Protein AF-A0A662UPK7-F1 (afdb_monomer_lite)

Sequence (237 aa):
MHILGSLVYHVFRSLFVTGEKGIRLAHPFAKAFFIFSTLSLFSTGYYSSLAFLLVATMLLGAVSNGYRWLYSSSILALIPSAWYAITAYLLVLAGLPYSYGLLDIALIGLRTYTLSLLILLYASMVSPARLYNILLRIGAKRLSVAPILTWRIVPQGLVYVLESLAIGRVKGESASKRLAPAMASLLELGEYVRIASYYKIYGTPSNKIPVSTSMKYSVVLVAVSIASILLAYCIAT

Foldseek 3Di:
DVVVLLLLVLVLQLQQQDACWFLLQADPVLLVLLLVLLVLLLVVVDPVSLVLLQVLLLVSCCVGRNPSNSVSLLVVLQVVLVVQLVVVVVCCVVVPPPNQDPVNSVSSSSSSSSVSSSVSSSSNNHHLLVQLQVCVVVVVQVCSCVSVCCSVLSSQLSVLLSVLVVVCVVVVHDSVVSNVVSVVVSVVVVVVVCVVCVVCPPPTDDDRDDRHHDPVSSVSSVVSSVVSVVVSVVVVD

Structure (mmCIF, N/CA/C/O backbone):
data_AF-A0A662UPK7-F1
#
_entry.id   AF-A0A662UPK7-F1
#
loop_
_atom_site.group_PDB
_atom_site.id
_atom_site.type_symbol
_atom_site.label_atom_id
_atom_site.label_alt_id
_atom_site.label_comp_id
_atom_site.label_asym_id
_atom_site.label_entity_id
_atom_site.label_seq_id
_atom_site.pdbx_PDB_ins_code
_atom_site.Cartn_x
_atom_site.Cartn_y
_atom_site.Cartn_z
_atom_site.occupancy
_atom_site.B_iso_or_equiv
_atom_site.auth_seq_id
_atom_site.auth_comp_id
_atom_site.auth_asym_id
_atom_site.auth_atom_id
_atom_site.pdbx_PDB_model_num
ATOM 1 N N . MET A 1 1 ? 6.144 22.524 9.219 1.00 61.84 1 MET A N 1
ATOM 2 C CA . MET A 1 1 ? 4.827 21.890 9.491 1.00 61.84 1 MET A CA 1
ATOM 3 C C . MET A 1 1 ? 4.071 21.485 8.229 1.00 61.84 1 MET A C 1
ATOM 5 O O . MET A 1 1 ? 3.512 20.400 8.224 1.00 61.84 1 MET A O 1
ATOM 9 N N . HIS A 1 2 ? 4.082 22.294 7.159 1.00 71.38 2 HIS A N 1
ATOM 10 C CA . HIS A 1 2 ? 3.352 21.989 5.917 1.00 71.38 2 HIS A CA 1
ATOM 11 C C . HIS A 1 2 ? 3.745 20.646 5.272 1.00 71.38 2 HIS A C 1
ATOM 13 O O . HIS A 1 2 ? 2.877 19.881 4.874 1.00 71.38 2 HIS A O 1
ATOM 19 N N . ILE A 1 3 ? 5.046 20.330 5.235 1.00 78.12 3 ILE A N 1
ATOM 20 C CA . ILE A 1 3 ? 5.566 19.085 4.643 1.00 78.12 3 ILE A CA 1
ATOM 21 C C . ILE A 1 3 ? 5.084 17.853 5.423 1.00 78.12 3 ILE A C 1
ATOM 23 O O . ILE A 1 3 ? 4.540 16.930 4.828 1.00 78.12 3 ILE A O 1
ATOM 27 N N . LEU A 1 4 ? 5.216 17.865 6.756 1.00 77.31 4 LEU A N 1
ATOM 28 C CA . LEU A 1 4 ? 4.753 16.774 7.624 1.00 77.31 4 LEU A CA 1
ATOM 29 C C . LEU A 1 4 ? 3.234 16.579 7.541 1.00 77.31 4 LEU A C 1
ATOM 31 O O . LEU A 1 4 ? 2.777 15.449 7.406 1.00 77.31 4 LEU A O 1
ATOM 35 N N . GLY A 1 5 ? 2.460 17.669 7.556 1.00 77.19 5 GLY A N 1
ATOM 36 C CA . GLY A 1 5 ? 1.010 17.597 7.366 1.00 77.19 5 GLY A CA 1
ATOM 37 C C . GLY A 1 5 ? 0.630 17.026 5.995 1.00 77.19 5 GLY A C 1
ATOM 38 O O . GLY A 1 5 ? -0.224 16.152 5.906 1.00 77.19 5 GLY A O 1
ATOM 39 N N . SER A 1 6 ? 1.316 17.443 4.928 1.00 83.75 6 SER A N 1
ATOM 40 C CA . SER A 1 6 ? 1.096 16.907 3.578 1.00 83.75 6 SER A CA 1
ATOM 41 C C . SER A 1 6 ? 1.397 15.404 3.494 1.00 83.75 6 SER A C 1
ATOM 43 O O . SER A 1 6 ? 0.596 14.632 2.970 1.00 83.75 6 SER A O 1
ATOM 45 N N . LEU A 1 7 ? 2.508 14.958 4.089 1.00 85.31 7 LEU A N 1
ATOM 46 C CA . LEU A 1 7 ? 2.887 13.543 4.159 1.00 85.31 7 LEU A CA 1
ATOM 47 C C . LEU A 1 7 ? 1.831 12.701 4.881 1.00 85.31 7 LEU A C 1
ATOM 49 O O . LEU A 1 7 ? 1.348 11.714 4.328 1.00 85.31 7 LEU A O 1
ATOM 53 N N . VAL A 1 8 ? 1.424 13.123 6.081 1.00 83.19 8 VAL A N 1
ATOM 54 C CA . VAL A 1 8 ? 0.375 12.456 6.874 1.00 83.19 8 VAL A CA 1
ATOM 55 C C . VAL A 1 8 ? -0.930 12.362 6.081 1.00 83.19 8 VAL A C 1
ATOM 57 O O . VAL A 1 8 ? -1.571 11.311 6.047 1.00 83.19 8 VAL A O 1
ATOM 60 N N . TYR A 1 9 ? -1.293 13.432 5.378 1.00 86.81 9 TYR A N 1
ATOM 61 C CA . TYR A 1 9 ? -2.472 13.471 4.525 1.00 86.81 9 TYR A CA 1
ATOM 62 C C . TYR A 1 9 ? -2.391 12.498 3.339 1.00 86.81 9 TYR A C 1
ATOM 64 O O . TYR A 1 9 ? -3.368 11.803 3.049 1.00 86.81 9 TYR A O 1
ATOM 72 N N . HIS A 1 10 ? -1.240 12.391 2.671 1.00 87.88 10 HIS A N 1
ATOM 73 C CA . HIS A 1 10 ? -1.051 11.431 1.582 1.00 87.88 10 HIS A CA 1
ATOM 74 C C . HIS A 1 10 ? -1.047 9.977 2.072 1.00 87.88 10 HIS A C 1
ATOM 76 O O . HIS A 1 10 ? -1.611 9.109 1.400 1.00 87.88 10 HIS A O 1
ATOM 82 N N . VAL A 1 11 ? -0.491 9.700 3.257 1.00 86.50 11 VAL A N 1
ATOM 83 C CA . VAL A 1 11 ? -0.553 8.371 3.898 1.00 86.50 11 VAL A CA 1
ATOM 84 C C . VAL A 1 11 ? -1.996 8.008 4.236 1.00 86.50 11 VAL A C 1
ATOM 86 O O . VAL A 1 11 ? -2.473 6.933 3.869 1.00 86.50 11 VAL A O 1
ATOM 89 N N . PHE A 1 12 ? -2.735 8.933 4.852 1.00 84.31 12 PHE A N 1
ATOM 90 C CA . PHE A 1 12 ? -4.161 8.752 5.106 1.00 84.31 12 PHE A CA 1
ATOM 91 C C . PHE A 1 12 ? -4.917 8.450 3.805 1.00 84.31 12 PHE A C 1
ATOM 93 O O . PHE A 1 12 ? -5.720 7.514 3.741 1.00 84.31 12 PHE A O 1
ATOM 100 N N . ARG A 1 13 ? -4.623 9.206 2.738 1.00 84.44 13 ARG A N 1
ATOM 101 C CA . ARG A 1 13 ? -5.336 9.068 1.468 1.00 84.44 13 ARG A CA 1
ATOM 102 C C . ARG A 1 13 ? -5.027 7.804 0.675 1.00 84.44 13 ARG A C 1
ATOM 104 O O . ARG A 1 13 ? -5.924 7.262 0.033 1.00 84.44 13 ARG A O 1
ATOM 111 N N . SER A 1 14 ? -3.791 7.334 0.725 1.00 81.88 14 SER A N 1
ATOM 112 C CA . SER A 1 14 ? -3.356 6.118 0.029 1.00 81.88 14 SER A CA 1
ATOM 113 C C . SER A 1 14 ? -3.807 4.836 0.736 1.00 81.88 14 SER A C 1
ATOM 115 O O . SER A 1 14 ? -4.080 3.836 0.075 1.00 81.88 14 SER A O 1
ATOM 117 N N . LEU A 1 15 ? -3.940 4.840 2.065 1.00 82.56 15 LEU A N 1
ATOM 118 C CA . LEU A 1 15 ? -4.222 3.613 2.817 1.00 82.56 15 LEU A CA 1
ATOM 119 C C . LEU A 1 15 ? -5.646 3.527 3.373 1.00 82.56 15 LEU A C 1
ATOM 121 O O . LEU A 1 15 ? -6.180 2.425 3.477 1.00 82.56 15 LEU A O 1
ATOM 125 N N . PHE A 1 16 ? -6.300 4.645 3.701 1.00 79.62 16 PHE A N 1
ATOM 126 C CA . PHE A 1 16 ? -7.526 4.620 4.515 1.00 79.62 16 PHE A CA 1
ATOM 127 C C . PHE A 1 16 ? -8.755 5.291 3.878 1.00 79.62 16 PHE A C 1
ATOM 129 O O . PHE A 1 16 ? -9.834 5.227 4.461 1.00 79.62 16 PHE A O 1
ATOM 136 N N . VAL A 1 17 ? -8.647 5.882 2.677 1.00 67.50 17 VAL A N 1
ATOM 137 C CA . VAL A 1 17 ? -9.760 6.633 2.037 1.00 67.50 17 VAL A CA 1
ATOM 138 C C . VAL A 1 17 ? -11.004 5.799 1.777 1.00 67.50 17 VAL A C 1
ATOM 140 O O . VAL A 1 17 ? -12.122 6.292 1.909 1.00 67.50 17 VAL A O 1
ATOM 143 N N . THR A 1 18 ? -10.833 4.540 1.407 1.00 66.31 18 THR A N 1
ATOM 144 C CA . THR A 1 18 ? -11.947 3.621 1.207 1.00 66.31 18 THR A CA 1
ATOM 145 C C . THR A 1 18 ? -12.054 2.718 2.425 1.00 66.31 18 THR A C 1
ATOM 147 O O . THR A 1 18 ? -11.047 2.171 2.861 1.00 66.31 18 THR A O 1
ATOM 150 N N . GLY A 1 19 ? -13.254 2.549 2.990 1.00 73.25 19 GLY A N 1
ATOM 151 C CA . GLY A 1 19 ? -13.533 1.531 4.014 1.00 73.25 19 GLY A CA 1
ATOM 152 C C . GLY A 1 19 ? -13.455 0.108 3.438 1.00 73.25 19 GLY A C 1
ATOM 153 O O . GLY A 1 19 ? -12.579 -0.201 2.637 1.00 73.25 19 GLY A O 1
ATOM 154 N N . GLU A 1 20 ? -14.386 -0.776 3.794 1.00 76.19 20 GLU A N 1
ATOM 155 C CA . GLU A 1 20 ? -14.536 -2.093 3.143 1.00 76.19 20 GLU A CA 1
ATOM 156 C C . GLU A 1 20 ? -15.247 -1.947 1.783 1.00 76.19 20 GLU A C 1
ATOM 158 O O . GLU A 1 20 ? -16.438 -2.218 1.647 1.00 76.19 20 GLU A O 1
ATOM 163 N N . LYS A 1 21 ? -14.532 -1.437 0.771 1.00 83.44 21 LYS A N 1
ATOM 164 C CA . LYS A 1 21 ? -15.024 -1.258 -0.608 1.00 83.44 21 LYS A CA 1
ATOM 165 C C . LYS A 1 21 ? -13.952 -1.644 -1.635 1.00 83.44 21 LYS A C 1
ATOM 167 O O . LYS A 1 21 ? -12.781 -1.811 -1.297 1.00 83.44 21 LYS A O 1
ATOM 172 N N . GLY A 1 22 ? -14.360 -1.783 -2.897 1.00 86.19 22 GLY A N 1
ATOM 173 C CA . GLY A 1 22 ? -13.443 -2.016 -4.013 1.00 86.19 22 GLY A CA 1
ATOM 174 C C . GLY A 1 22 ? -12.713 -3.360 -3.924 1.00 86.19 22 GLY A C 1
ATOM 175 O O . GLY A 1 22 ? -13.287 -4.379 -3.528 1.00 86.19 22 GLY A O 1
ATOM 176 N N . ILE A 1 23 ? -11.417 -3.346 -4.246 1.00 88.31 23 ILE A N 1
ATOM 177 C CA . ILE A 1 23 ? -10.556 -4.538 -4.258 1.00 88.31 23 ILE A CA 1
ATOM 178 C C . ILE A 1 23 ? -10.437 -5.190 -2.867 1.00 88.31 23 ILE A C 1
ATOM 180 O O . ILE A 1 23 ? -10.203 -6.397 -2.777 1.00 88.31 23 ILE A O 1
ATOM 184 N N . ARG A 1 24 ? -10.708 -4.477 -1.762 1.00 88.69 24 ARG A N 1
ATOM 185 C CA . ARG A 1 24 ? -10.754 -5.103 -0.424 1.00 88.69 24 ARG A CA 1
ATOM 186 C C . ARG A 1 24 ? -11.800 -6.210 -0.314 1.00 88.69 24 ARG A C 1
ATOM 188 O O . ARG A 1 24 ? -11.571 -7.184 0.404 1.00 88.69 24 ARG A O 1
ATOM 195 N N . LEU A 1 25 ? -12.878 -6.130 -1.092 1.00 89.56 25 LEU A N 1
ATOM 196 C CA . LEU A 1 25 ? -13.922 -7.151 -1.139 1.00 89.56 25 LEU A CA 1
ATOM 197 C C . LEU A 1 25 ? -13.587 -8.322 -2.085 1.00 89.56 25 LEU A C 1
ATOM 199 O O . LEU A 1 25 ? -14.311 -9.320 -2.087 1.00 89.56 25 LEU A O 1
ATOM 203 N N . ALA A 1 26 ? -12.501 -8.270 -2.861 1.00 90.25 26 ALA A N 1
ATOM 204 C CA . ALA A 1 26 ? -12.089 -9.381 -3.729 1.00 90.25 26 ALA A CA 1
ATOM 205 C C . ALA A 1 26 ? -11.677 -10.616 -2.915 1.00 90.25 26 ALA A C 1
ATOM 207 O O . ALA A 1 26 ? -11.175 -10.469 -1.802 1.00 90.25 26 ALA A O 1
ATOM 208 N N . HIS A 1 27 ? -11.883 -11.828 -3.429 1.00 91.69 27 HIS A N 1
ATOM 209 C CA . HIS A 1 27 ? -11.611 -13.084 -2.722 1.00 91.69 27 HIS A CA 1
ATOM 210 C C . HIS A 1 27 ? -10.151 -13.166 -2.217 1.00 91.69 27 HIS A C 1
ATOM 212 O O . HIS A 1 27 ? -9.248 -12.756 -2.947 1.00 91.69 27 HIS A O 1
ATOM 218 N N . PRO A 1 28 ? -9.871 -13.698 -1.006 1.00 90.31 28 PRO A N 1
ATOM 219 C CA . PRO A 1 28 ? -8.501 -13.765 -0.484 1.00 90.31 28 PRO A CA 1
ATOM 220 C C . PRO A 1 28 ? -7.539 -14.533 -1.398 1.00 90.31 28 PRO A C 1
ATOM 222 O O . PRO A 1 28 ? -6.429 -14.064 -1.626 1.00 90.31 28 PRO A O 1
ATOM 225 N N . PHE A 1 29 ? -7.986 -15.648 -1.990 1.00 91.00 29 PHE A N 1
ATOM 226 C CA . PHE A 1 29 ? -7.175 -16.391 -2.965 1.00 91.00 29 PHE A CA 1
ATOM 227 C C . PHE A 1 29 ? -6.859 -15.574 -4.221 1.00 91.00 29 PHE A C 1
ATOM 229 O O . PHE A 1 29 ? -5.725 -15.608 -4.673 1.00 91.00 29 PHE A O 1
ATOM 236 N N . ALA A 1 30 ? -7.806 -14.782 -4.740 1.00 93.00 30 ALA A N 1
ATOM 237 C CA . ALA A 1 30 ? -7.551 -13.923 -5.898 1.00 93.00 30 ALA A CA 1
ATOM 238 C C . ALA A 1 30 ? -6.504 -12.841 -5.584 1.00 93.00 30 ALA A C 1
ATOM 240 O O . ALA A 1 30 ? -5.652 -12.550 -6.414 1.00 93.00 30 ALA A O 1
ATOM 241 N N . LYS A 1 31 ? -6.518 -12.282 -4.365 1.00 94.50 31 LYS A N 1
ATOM 242 C CA . LYS A 1 31 ? -5.489 -11.329 -3.913 1.00 94.50 31 LYS A CA 1
ATOM 243 C C . LYS A 1 31 ? -4.121 -11.980 -3.768 1.00 94.50 31 LYS A C 1
ATOM 245 O O . LYS A 1 31 ? -3.135 -11.396 -4.196 1.00 94.50 31 LYS A O 1
ATOM 250 N N . ALA A 1 32 ? -4.060 -13.164 -3.159 1.00 93.88 32 ALA A N 1
ATOM 251 C CA . ALA A 1 32 ? -2.809 -13.899 -3.014 1.00 93.88 32 ALA A CA 1
ATOM 252 C C . ALA A 1 32 ? -2.228 -14.240 -4.392 1.00 93.88 32 ALA A C 1
ATOM 254 O O . ALA A 1 32 ? -1.071 -13.933 -4.656 1.00 93.88 32 ALA A O 1
ATOM 255 N N . PHE A 1 33 ? -3.057 -14.778 -5.290 1.00 95.06 33 PHE A N 1
ATOM 256 C CA . PHE A 1 33 ? -2.673 -15.084 -6.665 1.00 95.06 33 PHE A CA 1
ATOM 257 C C . PHE A 1 33 ? -2.172 -13.841 -7.409 1.00 95.06 33 PHE A C 1
ATOM 259 O O . PHE A 1 33 ? -1.104 -13.884 -8.013 1.00 95.06 33 PHE A O 1
ATOM 266 N N . PHE A 1 34 ? -2.870 -12.709 -7.265 1.00 95.75 34 PHE A N 1
ATOM 267 C CA . PHE A 1 34 ? -2.417 -11.415 -7.766 1.00 95.75 34 PHE A CA 1
ATOM 268 C C . PHE A 1 34 ? -1.030 -11.048 -7.258 1.00 95.75 34 PHE A C 1
ATOM 270 O O . PHE A 1 34 ? -0.132 -10.910 -8.081 1.00 95.75 34 PHE A O 1
ATOM 277 N N . ILE A 1 35 ? -0.829 -10.994 -5.940 1.00 95.75 35 ILE A N 1
ATOM 278 C CA . ILE A 1 35 ? 0.455 -10.624 -5.328 1.00 95.75 35 ILE A CA 1
ATOM 279 C C . ILE A 1 35 ? 1.593 -11.521 -5.829 1.00 95.75 35 ILE A C 1
ATOM 281 O O . ILE A 1 35 ? 2.637 -11.007 -6.224 1.00 95.75 35 ILE A O 1
ATOM 285 N N . PHE A 1 36 ? 1.401 -12.844 -5.844 1.00 94.75 36 PHE A N 1
ATOM 286 C CA . PHE A 1 36 ? 2.432 -13.769 -6.319 1.00 94.75 36 PHE A CA 1
ATOM 287 C C . PHE A 1 36 ? 2.748 -13.555 -7.802 1.00 94.75 36 PHE A C 1
ATOM 289 O O . PHE A 1 36 ? 3.917 -13.435 -8.155 1.00 94.75 36 PHE A O 1
ATOM 296 N N . SER A 1 37 ? 1.721 -13.430 -8.646 1.00 94.25 37 SER A N 1
ATOM 297 C CA . SER A 1 37 ? 1.883 -13.247 -10.094 1.00 94.25 37 SER A CA 1
ATOM 298 C C . SER A 1 37 ? 2.565 -11.923 -10.469 1.00 94.25 37 SER A C 1
ATOM 300 O O . SER A 1 37 ? 3.372 -11.864 -11.395 1.00 94.25 37 SER A O 1
ATOM 302 N N . THR A 1 38 ? 2.274 -10.833 -9.753 1.00 94.56 38 THR A N 1
ATOM 303 C CA . THR A 1 38 ? 2.883 -9.526 -10.023 1.00 94.56 38 THR A CA 1
ATOM 304 C C . THR A 1 38 ? 4.297 -9.431 -9.463 1.00 94.56 38 THR A C 1
ATOM 306 O O . THR A 1 38 ? 5.142 -8.794 -10.087 1.00 94.56 38 THR A O 1
ATOM 309 N N . LEU A 1 39 ? 4.590 -10.090 -8.335 1.00 93.62 39 LEU A N 1
ATOM 310 C CA . LEU A 1 39 ? 5.957 -10.201 -7.814 1.00 93.62 39 LEU A CA 1
ATOM 311 C C . LEU A 1 39 ? 6.847 -11.063 -8.717 1.00 93.62 39 LEU A C 1
ATOM 313 O O . LEU A 1 39 ? 7.972 -10.655 -9.001 1.00 93.62 39 LEU A O 1
ATOM 317 N N . SER A 1 40 ? 6.346 -12.199 -9.214 1.00 91.56 40 SER A N 1
ATOM 318 C CA . SER A 1 40 ? 7.098 -13.042 -10.152 1.00 91.56 40 SER A CA 1
ATOM 319 C C . SER A 1 40 ? 7.365 -12.318 -11.470 1.00 91.56 40 SER A C 1
ATOM 321 O O . SER A 1 40 ? 8.467 -12.387 -12.010 1.00 91.56 40 SER A O 1
ATOM 323 N N . LEU A 1 41 ? 6.383 -11.566 -11.977 1.00 93.06 41 LEU A N 1
ATOM 324 C CA . LEU A 1 41 ? 6.585 -10.759 -13.174 1.00 93.06 41 LEU A CA 1
ATOM 325 C C . LEU A 1 41 ? 7.610 -9.639 -12.923 1.00 93.06 41 LEU A C 1
ATOM 327 O O . LEU A 1 41 ? 8.475 -9.404 -13.764 1.00 93.06 41 LEU A O 1
ATOM 331 N N . PHE A 1 42 ? 7.573 -8.989 -11.756 1.00 92.25 42 PHE A N 1
ATOM 332 C CA . PHE A 1 42 ? 8.537 -7.944 -11.397 1.00 92.25 42 PHE A CA 1
ATOM 333 C C . PHE A 1 42 ? 9.976 -8.473 -11.292 1.00 92.25 42 PHE A C 1
ATOM 335 O O . PHE A 1 42 ? 10.919 -7.762 -11.650 1.00 92.25 42 PHE A O 1
ATOM 342 N N . SER A 1 43 ? 10.171 -9.717 -10.835 1.00 89.56 43 SER A N 1
ATOM 343 C CA . SER A 1 43 ? 11.511 -10.308 -10.725 1.00 89.56 43 SER A CA 1
ATOM 344 C C . SER A 1 43 ? 12.184 -10.571 -12.070 1.00 89.56 43 SER A C 1
ATOM 346 O O . SER A 1 43 ? 13.408 -10.624 -12.109 1.00 89.56 43 SER A O 1
ATOM 348 N N . THR A 1 44 ? 11.424 -10.673 -13.167 1.00 86.56 44 THR A N 1
ATOM 349 C CA . THR A 1 44 ? 11.995 -10.863 -14.515 1.00 86.56 44 THR A CA 1
ATOM 350 C C . THR A 1 44 ? 12.878 -9.688 -14.953 1.00 86.56 44 THR A C 1
ATOM 352 O O . THR A 1 44 ? 13.812 -9.878 -15.719 1.00 86.56 44 THR A O 1
ATOM 355 N N . GLY A 1 45 ? 12.617 -8.472 -14.456 1.00 81.06 45 GLY A N 1
ATOM 356 C CA . GLY A 1 45 ? 13.470 -7.301 -14.685 1.00 81.06 45 GLY A CA 1
ATOM 357 C C . GLY A 1 45 ? 13.390 -6.664 -16.080 1.00 81.06 45 GLY A C 1
ATOM 358 O O . GLY A 1 45 ? 14.058 -5.659 -16.306 1.00 81.06 45 GLY A O 1
ATOM 359 N N . TYR A 1 46 ? 12.572 -7.191 -16.993 1.00 87.00 46 TYR A N 1
ATOM 360 C CA . TYR A 1 46 ? 12.412 -6.641 -18.343 1.00 87.00 46 TYR A CA 1
ATOM 361 C C . TYR A 1 46 ? 11.598 -5.336 -18.374 1.00 87.00 46 TYR A C 1
ATOM 363 O O . TYR A 1 46 ? 10.731 -5.072 -17.542 1.00 87.00 46 TYR A O 1
ATOM 371 N N . TYR A 1 47 ? 11.830 -4.508 -19.394 1.00 87.38 47 TYR A N 1
ATOM 372 C CA . TYR A 1 47 ? 11.126 -3.228 -19.535 1.00 87.38 47 TYR A CA 1
ATOM 373 C C . TYR A 1 47 ? 9.628 -3.389 -19.815 1.00 87.38 47 TYR A C 1
ATOM 375 O O . TYR A 1 47 ? 8.813 -2.632 -19.287 1.00 87.38 47 TYR A O 1
ATOM 383 N N . SER A 1 48 ? 9.251 -4.399 -20.602 1.00 88.06 48 SER A N 1
ATOM 384 C CA . SER A 1 48 ? 7.851 -4.717 -20.908 1.00 88.06 48 SER A CA 1
ATOM 385 C C . SER A 1 48 ? 7.071 -5.133 -19.658 1.00 88.06 48 SER A C 1
ATOM 387 O O . SER A 1 48 ? 5.931 -4.703 -19.472 1.00 88.06 48 SER A O 1
ATOM 389 N N . SER A 1 49 ? 7.696 -5.904 -18.762 1.00 91.50 49 SER A N 1
ATOM 390 C CA . SER A 1 49 ? 7.082 -6.322 -17.503 1.00 91.50 49 SER A CA 1
ATOM 391 C C . SER A 1 49 ? 6.900 -5.147 -16.541 1.00 91.50 49 SER A C 1
ATOM 393 O O . SER A 1 49 ? 5.824 -4.996 -15.957 1.00 91.50 49 SER A O 1
ATOM 395 N N . LEU A 1 50 ? 7.888 -4.251 -16.446 1.00 92.12 50 LEU A N 1
ATOM 396 C CA . LEU A 1 50 ? 7.776 -3.006 -15.677 1.00 92.12 50 LEU A CA 1
ATOM 397 C C . LEU A 1 50 ? 6.657 -2.095 -16.198 1.00 92.12 50 LEU A C 1
ATOM 399 O O . LEU A 1 50 ? 5.853 -1.604 -15.403 1.00 92.12 50 LEU A O 1
ATOM 403 N N . ALA A 1 51 ? 6.577 -1.893 -17.517 1.00 92.06 51 ALA A N 1
ATOM 404 C CA . ALA A 1 51 ? 5.546 -1.061 -18.136 1.00 92.06 51 ALA A CA 1
ATOM 405 C C . ALA A 1 51 ? 4.139 -1.622 -17.882 1.00 92.06 51 ALA A C 1
ATOM 407 O O . ALA A 1 51 ? 3.244 -0.885 -17.459 1.00 92.06 51 ALA A O 1
ATOM 408 N N . PHE A 1 52 ? 3.956 -2.935 -18.059 1.00 94.44 52 PHE A N 1
ATOM 409 C CA . PHE A 1 52 ? 2.690 -3.600 -17.763 1.00 94.44 52 PHE A CA 1
ATOM 410 C C . PHE A 1 52 ? 2.292 -3.436 -16.291 1.00 94.44 52 PHE A C 1
ATOM 412 O O . PHE A 1 52 ? 1.163 -3.039 -16.002 1.00 94.44 52 PHE A O 1
ATOM 419 N N . LEU A 1 53 ? 3.213 -3.682 -15.353 1.00 95.31 53 LEU A N 1
ATOM 420 C CA . LEU A 1 53 ? 2.941 -3.561 -13.918 1.00 95.31 53 LEU A CA 1
ATOM 421 C C . LEU A 1 53 ? 2.598 -2.125 -13.506 1.00 95.31 53 LEU A C 1
ATOM 423 O O . LEU A 1 53 ? 1.667 -1.922 -12.724 1.00 95.31 53 LEU A O 1
ATOM 427 N N . LEU A 1 54 ? 3.299 -1.124 -14.045 1.00 94.94 54 LEU A N 1
ATOM 428 C CA . LEU A 1 54 ? 2.990 0.288 -13.805 1.00 94.94 54 LEU A CA 1
ATOM 429 C C . LEU A 1 54 ? 1.554 0.616 -14.237 1.00 94.94 54 LEU A C 1
ATOM 431 O O . LEU A 1 54 ? 0.764 1.134 -13.448 1.00 94.94 54 LEU A O 1
ATOM 435 N N . VAL A 1 55 ? 1.200 0.276 -15.477 1.00 95.00 55 VAL A N 1
ATOM 436 C CA . VAL A 1 55 ? -0.120 0.587 -16.036 1.00 95.00 55 VAL A CA 1
ATOM 437 C C . VAL A 1 55 ? -1.214 -0.188 -15.303 1.00 95.00 55 VAL A C 1
ATOM 439 O O . VAL A 1 55 ? -2.215 0.400 -14.892 1.00 95.00 55 VAL A O 1
ATOM 442 N N . ALA A 1 56 ? -1.009 -1.484 -15.060 1.00 94.12 56 ALA A N 1
ATOM 443 C CA . ALA A 1 56 ? -1.967 -2.322 -14.350 1.00 94.12 56 ALA A CA 1
ATOM 444 C C . ALA A 1 56 ? -2.222 -1.813 -12.923 1.00 94.12 56 ALA A C 1
ATOM 446 O O . ALA A 1 56 ? -3.374 -1.723 -12.501 1.00 94.12 56 ALA A O 1
ATOM 447 N N . THR A 1 57 ? -1.176 -1.429 -12.183 1.00 94.00 57 THR A N 1
ATOM 448 C CA . THR A 1 57 ? -1.334 -0.897 -10.818 1.00 94.00 57 THR A CA 1
ATOM 449 C C . THR A 1 57 ? -2.044 0.447 -10.785 1.00 94.00 57 THR A C 1
ATOM 451 O O . THR A 1 57 ? -2.926 0.642 -9.945 1.00 94.00 57 THR A O 1
ATOM 454 N N . MET A 1 58 ? -1.717 1.351 -11.711 1.00 94.06 58 MET A N 1
ATOM 455 C CA . MET A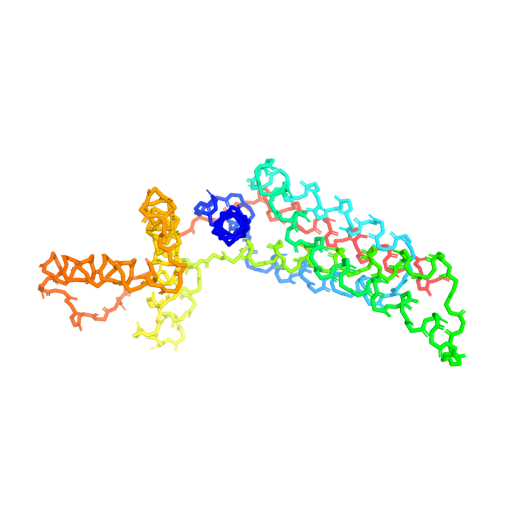 1 58 ? -2.396 2.639 -11.840 1.00 94.06 58 MET A CA 1
ATOM 456 C C . MET A 1 58 ? -3.881 2.464 -12.167 1.00 94.06 58 MET A C 1
ATOM 458 O O . MET A 1 58 ? -4.728 3.036 -11.479 1.00 94.06 58 MET A O 1
ATOM 462 N N . LEU A 1 59 ? -4.213 1.632 -13.159 1.00 93.31 59 LEU A N 1
ATOM 463 C CA . LEU A 1 59 ? -5.599 1.379 -13.556 1.00 93.31 59 LEU A CA 1
ATOM 464 C C . LEU A 1 59 ? -6.398 0.710 -12.435 1.00 93.31 59 LEU A C 1
ATOM 466 O O . LEU A 1 59 ? -7.482 1.181 -12.088 1.00 93.31 59 LEU A O 1
ATOM 470 N N . LEU A 1 60 ? -5.857 -0.347 -11.822 1.00 92.56 60 LEU A N 1
ATOM 471 C CA . LEU A 1 60 ? -6.526 -1.044 -10.721 1.00 92.56 60 LEU A CA 1
ATOM 472 C C . LEU A 1 60 ? -6.771 -0.113 -9.536 1.00 92.56 60 LEU A C 1
ATOM 474 O O . LEU A 1 60 ? -7.881 -0.079 -9.007 1.00 92.56 60 LEU A O 1
ATOM 478 N N . GLY A 1 61 ? -5.764 0.669 -9.152 1.00 89.31 61 GLY A N 1
ATOM 479 C CA . GLY A 1 61 ? -5.878 1.620 -8.056 1.00 89.31 61 GLY A CA 1
ATOM 480 C C . GLY A 1 61 ? -6.876 2.746 -8.328 1.00 89.31 61 GLY A C 1
ATOM 481 O O . GLY A 1 61 ? -7.670 3.090 -7.448 1.00 89.31 61 GLY A O 1
ATOM 482 N N . ALA A 1 62 ? -6.895 3.285 -9.551 1.00 89.94 62 ALA A N 1
ATOM 483 C CA . ALA A 1 62 ? -7.855 4.308 -9.962 1.00 89.94 62 ALA A CA 1
ATOM 484 C C . ALA A 1 62 ? -9.297 3.779 -9.953 1.00 89.94 62 ALA A C 1
ATOM 486 O O . ALA A 1 62 ? -10.186 4.444 -9.421 1.00 89.94 62 ALA A O 1
ATOM 487 N N . VAL A 1 63 ? -9.526 2.575 -10.487 1.00 89.06 63 VAL A N 1
ATOM 488 C CA . VAL A 1 63 ? -10.862 1.961 -10.565 1.00 89.06 63 VAL A CA 1
ATOM 489 C C . VAL A 1 63 ? -11.358 1.507 -9.190 1.00 89.06 63 VAL A C 1
ATOM 491 O O . VAL A 1 63 ? -12.549 1.613 -8.898 1.00 89.06 63 VAL A O 1
ATOM 494 N N . SER A 1 64 ? -10.478 0.996 -8.323 1.00 86.19 64 SER A N 1
ATOM 495 C CA . SER A 1 64 ? -10.897 0.446 -7.031 1.00 86.19 64 SER A CA 1
ATOM 496 C C . SER A 1 64 ? -11.027 1.487 -5.927 1.00 86.19 64 SER A C 1
ATOM 498 O O . SER A 1 64 ? -11.982 1.434 -5.152 1.00 86.19 64 SER A O 1
ATOM 500 N N . ASN A 1 65 ? -10.052 2.396 -5.834 1.00 85.25 65 ASN A N 1
ATOM 501 C CA . ASN A 1 65 ? -9.890 3.316 -4.707 1.00 85.25 65 ASN A CA 1
ATOM 502 C C . ASN A 1 65 ? -10.118 4.783 -5.119 1.00 85.25 65 ASN A C 1
ATOM 504 O O . ASN A 1 65 ? -10.194 5.665 -4.260 1.00 85.25 65 ASN A O 1
ATOM 508 N N . GLY A 1 66 ? -10.264 5.048 -6.421 1.00 87.81 66 GLY A N 1
ATOM 509 C CA . GLY A 1 66 ? -10.531 6.366 -6.985 1.00 87.81 66 GLY A CA 1
ATOM 510 C C . GLY A 1 66 ? -9.275 7.202 -7.239 1.00 87.81 66 GLY A C 1
ATOM 511 O O . GLY A 1 66 ? -8.168 6.895 -6.796 1.00 87.81 66 GLY A O 1
ATOM 512 N N . TYR A 1 67 ? -9.463 8.338 -7.911 1.00 87.88 67 TYR A N 1
ATOM 513 C CA . TYR A 1 67 ? -8.374 9.245 -8.297 1.00 87.88 67 TYR A CA 1
ATOM 514 C C . TYR A 1 67 ? -7.573 9.800 -7.105 1.00 87.88 67 TYR A C 1
ATOM 516 O O . TYR A 1 67 ? -6.366 10.018 -7.193 1.00 87.88 67 TYR A O 1
ATOM 524 N N . ARG A 1 68 ? -8.230 9.986 -5.950 1.00 88.06 68 ARG A N 1
ATOM 525 C CA . ARG A 1 68 ? -7.574 10.476 -4.723 1.00 88.06 68 ARG A CA 1
ATOM 526 C C . ARG A 1 68 ? -6.486 9.522 -4.228 1.00 88.06 68 ARG A C 1
ATOM 528 O O . ARG A 1 68 ? -5.468 9.995 -3.715 1.00 88.06 68 ARG A O 1
ATOM 535 N N . TRP A 1 69 ? -6.715 8.215 -4.374 1.00 90.88 69 TRP A N 1
ATOM 536 C CA . TRP A 1 69 ? -5.731 7.187 -4.055 1.00 90.88 69 TRP A CA 1
ATOM 537 C C . TRP A 1 69 ? -4.541 7.285 -5.000 1.00 90.88 69 TRP A C 1
ATOM 539 O O . TRP A 1 69 ? -3.422 7.422 -4.524 1.00 90.88 69 TRP A O 1
ATOM 549 N N . LEU A 1 70 ? -4.789 7.311 -6.314 1.00 90.75 70 LEU A N 1
ATOM 550 C CA . LEU A 1 70 ? -3.731 7.348 -7.325 1.00 90.75 70 LEU A CA 1
ATOM 551 C C . LEU A 1 70 ? -2.807 8.552 -7.126 1.00 90.75 70 LEU A C 1
ATOM 553 O O . LEU A 1 70 ? -1.605 8.372 -6.984 1.00 90.75 70 LEU A O 1
ATOM 557 N N . TYR A 1 71 ? -3.371 9.753 -6.987 1.00 91.31 71 TYR A N 1
ATOM 558 C CA . TYR A 1 71 ? -2.589 10.966 -6.737 1.00 91.31 71 TYR A CA 1
ATOM 559 C C . TYR A 1 71 ? -1.707 10.854 -5.482 1.00 91.31 71 TYR A C 1
ATOM 561 O O . TYR A 1 71 ? -0.524 11.185 -5.503 1.00 91.31 71 TYR A O 1
ATOM 569 N N . SER A 1 72 ? -2.274 10.362 -4.379 1.00 91.44 72 SER A N 1
ATOM 570 C CA . SER A 1 72 ? -1.560 10.315 -3.098 1.00 91.44 72 SER A CA 1
ATOM 571 C C . SER A 1 72 ? -0.510 9.205 -3.071 1.00 91.44 72 SER A C 1
ATOM 573 O O . SER A 1 72 ? 0.588 9.411 -2.562 1.00 91.44 72 SER A O 1
ATOM 575 N N . SER A 1 73 ? -0.826 8.048 -3.651 1.00 92.75 73 SER A N 1
ATOM 576 C CA . SER A 1 73 ? 0.094 6.921 -3.776 1.00 92.75 73 SER A CA 1
ATOM 577 C C . SER A 1 73 ? 1.246 7.233 -4.725 1.00 92.75 73 SER A C 1
ATOM 579 O O . SER A 1 73 ? 2.378 6.878 -4.420 1.00 92.75 73 SER A O 1
ATOM 581 N N . SER A 1 74 ? 0.996 7.952 -5.823 1.00 93.06 74 SER A N 1
ATOM 582 C CA . SER A 1 74 ? 2.048 8.434 -6.722 1.00 93.06 74 SER A CA 1
ATOM 583 C C . SER A 1 74 ? 3.019 9.370 -6.010 1.00 93.06 74 SER A C 1
ATOM 585 O O . SER A 1 74 ? 4.225 9.172 -6.105 1.00 93.06 74 SER A O 1
ATOM 587 N N . ILE A 1 75 ? 2.524 10.335 -5.229 1.00 93.56 75 ILE A N 1
ATOM 588 C CA . ILE A 1 75 ? 3.396 11.236 -4.458 1.00 93.56 75 ILE A CA 1
ATOM 589 C C . ILE A 1 75 ? 4.244 10.458 -3.449 1.00 93.56 75 ILE A C 1
ATOM 591 O O . ILE A 1 75 ? 5.443 10.701 -3.341 1.00 93.56 75 ILE A O 1
ATOM 595 N N . LEU A 1 76 ? 3.653 9.495 -2.738 1.00 93.81 76 LEU A N 1
ATOM 596 C CA . LEU A 1 76 ? 4.401 8.670 -1.789 1.00 93.81 76 LEU A CA 1
ATOM 597 C C . LEU A 1 76 ? 5.425 7.764 -2.477 1.00 93.81 76 LEU A C 1
ATOM 599 O O . LEU A 1 76 ? 6.523 7.611 -1.954 1.00 93.81 76 LEU A O 1
ATOM 603 N N . ALA A 1 77 ? 5.098 7.198 -3.640 1.00 94.56 77 ALA A N 1
ATOM 604 C CA . ALA A 1 77 ? 6.006 6.357 -4.417 1.00 94.56 77 ALA A CA 1
ATOM 605 C C . ALA A 1 77 ? 7.166 7.150 -5.045 1.00 94.56 77 ALA A C 1
ATOM 607 O O . ALA A 1 77 ? 8.247 6.596 -5.253 1.00 94.56 77 ALA A O 1
ATOM 608 N N . LEU A 1 78 ? 6.980 8.450 -5.305 1.00 93.94 78 LEU A N 1
ATOM 609 C CA . LEU A 1 78 ? 8.048 9.328 -5.786 1.00 93.94 78 LEU A CA 1
ATOM 610 C C . LEU A 1 78 ? 9.153 9.540 -4.748 1.00 93.94 78 LEU A C 1
ATOM 612 O O . LEU A 1 78 ? 10.294 9.737 -5.144 1.00 93.94 78 LEU A O 1
ATOM 616 N N . ILE A 1 79 ? 8.859 9.471 -3.447 1.00 93.38 79 ILE A N 1
ATOM 617 C CA . ILE A 1 79 ? 9.857 9.695 -2.388 1.00 93.38 79 ILE A CA 1
ATOM 618 C C . ILE A 1 79 ? 11.000 8.664 -2.457 1.00 93.38 79 ILE A C 1
ATOM 620 O O . ILE A 1 79 ? 12.145 9.076 -2.657 1.00 93.38 79 ILE A O 1
ATOM 624 N N . PRO A 1 80 ? 10.746 7.341 -2.346 1.00 93.62 80 PRO A N 1
ATOM 625 C CA . PRO A 1 80 ? 11.807 6.351 -2.489 1.00 93.62 80 PRO A CA 1
ATOM 626 C C . PRO A 1 80 ? 12.375 6.351 -3.912 1.00 93.62 80 PRO A C 1
ATOM 628 O O . PRO A 1 80 ? 13.585 6.258 -4.072 1.00 93.62 80 PRO A O 1
ATOM 631 N N . SER A 1 81 ? 11.548 6.532 -4.947 1.00 93.69 81 SER A N 1
ATOM 632 C CA . SER A 1 81 ? 12.029 6.606 -6.334 1.00 93.69 81 SER A CA 1
ATOM 633 C C . SER A 1 81 ? 13.072 7.705 -6.542 1.00 93.69 81 SER A C 1
ATOM 635 O O . SER A 1 81 ? 14.114 7.454 -7.143 1.00 93.69 81 SER A O 1
ATOM 637 N N . ALA A 1 82 ? 12.797 8.917 -6.060 1.00 92.56 82 ALA A N 1
ATOM 638 C CA . ALA A 1 82 ? 13.706 10.049 -6.166 1.00 92.56 82 ALA A CA 1
ATOM 639 C C . ALA A 1 82 ? 14.960 9.815 -5.326 1.00 92.56 82 ALA A C 1
ATOM 641 O O . ALA A 1 82 ? 16.057 10.074 -5.806 1.00 92.56 82 ALA A O 1
ATOM 642 N N . TRP A 1 83 ? 14.814 9.269 -4.115 1.00 93.62 83 TRP A N 1
ATOM 643 C CA . TRP A 1 83 ? 15.953 8.920 -3.269 1.00 93.62 83 TRP A CA 1
ATOM 644 C C . TRP A 1 83 ? 16.914 7.965 -3.983 1.00 93.62 83 TRP A C 1
ATOM 646 O O . TRP A 1 83 ? 18.082 8.299 -4.162 1.00 93.62 83 TRP A O 1
ATOM 656 N N . TYR A 1 84 ? 16.417 6.822 -4.465 1.00 91.31 84 TYR A N 1
ATOM 657 C CA . TYR A 1 84 ? 17.256 5.830 -5.137 1.00 91.31 84 TYR A CA 1
ATOM 658 C C . TYR A 1 84 ? 17.867 6.370 -6.439 1.00 91.31 84 TYR A C 1
ATOM 660 O O . TYR A 1 84 ? 19.059 6.170 -6.672 1.00 91.31 84 TYR A O 1
ATOM 668 N N . ALA A 1 85 ? 17.112 7.128 -7.241 1.00 90.56 85 ALA A N 1
ATOM 669 C CA . ALA A 1 85 ? 17.638 7.755 -8.455 1.00 90.56 85 ALA A CA 1
ATOM 670 C C . ALA A 1 85 ? 18.736 8.797 -8.157 1.00 90.56 85 ALA A C 1
ATOM 672 O O . ALA A 1 85 ? 19.782 8.788 -8.803 1.00 90.56 85 ALA A O 1
ATOM 673 N N . ILE A 1 86 ? 18.544 9.654 -7.148 1.00 90.75 86 ILE A N 1
ATOM 674 C CA . ILE A 1 86 ? 19.545 10.649 -6.731 1.00 90.75 86 ILE A CA 1
ATOM 675 C C . ILE A 1 86 ? 20.792 9.952 -6.193 1.00 90.75 86 ILE A C 1
ATOM 677 O O . ILE A 1 86 ? 21.902 10.333 -6.553 1.00 90.75 86 ILE A O 1
ATOM 681 N N . THR A 1 87 ? 20.637 8.912 -5.369 1.00 89.44 87 THR A N 1
ATOM 682 C CA . THR A 1 87 ? 21.795 8.160 -4.868 1.00 89.44 87 THR A CA 1
ATOM 683 C C . THR A 1 87 ? 22.569 7.495 -6.003 1.00 89.44 87 THR A C 1
ATOM 685 O O . THR A 1 87 ? 23.789 7.596 -6.022 1.00 89.44 87 THR A O 1
ATOM 688 N N . ALA A 1 88 ? 21.887 6.906 -6.991 1.00 86.44 88 ALA A N 1
ATOM 689 C CA . ALA A 1 88 ? 22.538 6.338 -8.169 1.00 86.44 88 ALA A CA 1
ATOM 690 C C . ALA A 1 88 ? 23.308 7.409 -8.960 1.00 86.44 88 ALA A C 1
ATOM 692 O O . ALA A 1 88 ? 24.462 7.194 -9.317 1.00 86.44 88 ALA A O 1
ATOM 693 N N . TYR A 1 89 ? 22.717 8.591 -9.154 1.00 87.00 89 TYR A N 1
ATOM 694 C CA . TYR A 1 89 ? 23.380 9.719 -9.811 1.00 87.00 89 TYR A CA 1
ATOM 695 C C . TYR A 1 89 ? 24.624 10.211 -9.052 1.00 87.00 89 TYR A C 1
ATOM 697 O O . TYR A 1 89 ? 25.674 10.426 -9.655 1.00 87.00 89 TYR A O 1
ATOM 705 N N . LEU A 1 90 ? 24.545 10.340 -7.724 1.00 87.56 90 LEU A N 1
ATOM 706 C CA . LEU A 1 90 ? 25.689 10.734 -6.894 1.00 87.56 90 LEU A CA 1
ATOM 707 C C . LEU A 1 90 ? 26.821 9.698 -6.933 1.00 87.56 90 LEU A C 1
ATOM 709 O O . LEU A 1 90 ? 27.988 10.080 -6.944 1.00 87.56 90 LEU A O 1
ATOM 713 N N . LEU A 1 91 ? 26.493 8.402 -6.989 1.00 85.31 91 LEU A N 1
ATOM 714 C CA . LEU A 1 91 ? 27.487 7.328 -7.109 1.00 85.31 91 LEU A CA 1
ATOM 715 C C . LEU A 1 91 ? 28.235 7.387 -8.450 1.00 85.31 91 LEU A C 1
ATOM 717 O O . LEU A 1 91 ? 29.440 7.143 -8.476 1.00 85.31 91 LEU A O 1
ATOM 721 N N . VAL A 1 92 ? 27.547 7.761 -9.535 1.00 84.44 92 VAL A N 1
ATOM 722 C CA . VAL A 1 92 ? 28.177 7.995 -10.846 1.00 84.44 92 VAL A CA 1
ATOM 723 C C . VAL A 1 92 ? 29.131 9.187 -10.788 1.00 84.44 92 VAL A C 1
ATOM 725 O O . VAL A 1 92 ? 30.266 9.082 -11.247 1.00 84.44 92 VAL A O 1
ATOM 728 N N . LEU A 1 93 ? 28.717 10.300 -10.171 1.00 84.00 93 LEU A N 1
ATOM 729 C CA . LEU A 1 93 ? 29.583 11.474 -9.994 1.00 84.00 93 LEU A CA 1
ATOM 730 C C . LEU A 1 93 ? 30.815 11.185 -9.124 1.00 84.00 93 LEU A C 1
ATOM 732 O O . LEU A 1 93 ? 31.867 11.780 -9.339 1.00 84.00 93 LEU A O 1
ATOM 736 N N . ALA A 1 94 ? 30.699 10.269 -8.162 1.00 83.75 94 ALA A N 1
ATOM 737 C CA . ALA A 1 94 ? 31.794 9.856 -7.288 1.00 83.75 94 ALA A CA 1
ATOM 738 C C . ALA A 1 94 ? 32.821 8.922 -7.965 1.00 83.75 94 ALA A C 1
ATOM 740 O O . ALA A 1 94 ? 33.792 8.529 -7.321 1.00 83.75 94 ALA A O 1
ATOM 741 N N . GLY A 1 95 ? 32.627 8.557 -9.239 1.00 71.44 95 GLY A N 1
ATOM 742 C CA . GLY A 1 95 ? 33.590 7.763 -10.009 1.00 71.44 95 GLY A CA 1
ATOM 743 C C . GLY A 1 95 ? 33.674 6.289 -9.602 1.00 71.44 95 GLY A C 1
ATOM 744 O O . GLY A 1 95 ? 34.692 5.643 -9.845 1.00 71.44 95 GLY A O 1
ATOM 745 N N . LEU A 1 96 ? 32.629 5.743 -8.969 1.00 72.25 96 LEU A N 1
ATOM 746 C CA . LEU A 1 96 ? 32.564 4.317 -8.640 1.00 72.25 96 LEU A CA 1
ATOM 747 C C . LEU A 1 96 ? 32.476 3.453 -9.916 1.00 72.25 96 LEU A C 1
ATOM 749 O O . LEU A 1 96 ? 31.898 3.886 -10.912 1.00 72.25 96 LEU A O 1
ATOM 753 N N . PRO A 1 97 ? 33.005 2.213 -9.894 1.00 57.22 97 PRO A N 1
ATOM 754 C CA . PRO A 1 97 ? 33.313 1.416 -11.092 1.00 57.22 97 PRO A CA 1
ATOM 755 C C . PRO A 1 97 ? 32.098 0.937 -11.906 1.00 57.22 97 PRO A C 1
ATOM 757 O O . PRO A 1 97 ? 32.270 0.300 -12.941 1.00 57.22 97 PRO A O 1
ATOM 760 N N . TYR A 1 98 ? 30.876 1.237 -11.465 1.00 60.56 98 TYR A N 1
ATOM 761 C CA . TYR A 1 98 ? 29.665 1.005 -12.242 1.00 60.56 98 TYR A CA 1
ATOM 762 C C . TYR A 1 98 ? 29.287 2.309 -12.939 1.00 60.56 98 TYR A C 1
ATOM 764 O O . TYR A 1 98 ? 28.627 3.172 -12.359 1.00 60.56 98 TYR A O 1
ATOM 772 N N . SER A 1 99 ? 29.721 2.466 -14.186 1.00 60.09 99 SER A N 1
ATOM 773 C CA . SER A 1 99 ? 29.299 3.561 -15.058 1.00 60.09 99 SER A CA 1
ATOM 774 C C . SER A 1 99 ? 27.835 3.368 -15.466 1.00 60.09 99 SER A C 1
ATOM 776 O O . SER A 1 99 ? 27.532 2.926 -16.570 1.00 60.09 99 SER A O 1
ATOM 778 N N . TYR A 1 100 ? 26.911 3.680 -14.556 1.00 69.94 100 TYR A N 1
ATOM 779 C CA . TYR A 1 100 ? 25.490 3.760 -14.883 1.00 69.94 100 TYR A CA 1
ATOM 780 C C . TYR A 1 100 ? 25.262 4.920 -15.854 1.00 69.94 100 TYR A C 1
ATOM 782 O O . TYR A 1 100 ? 25.647 6.061 -15.581 1.00 69.94 100 TYR A O 1
ATOM 790 N N . GLY A 1 101 ? 24.615 4.644 -16.984 1.00 79.31 101 GLY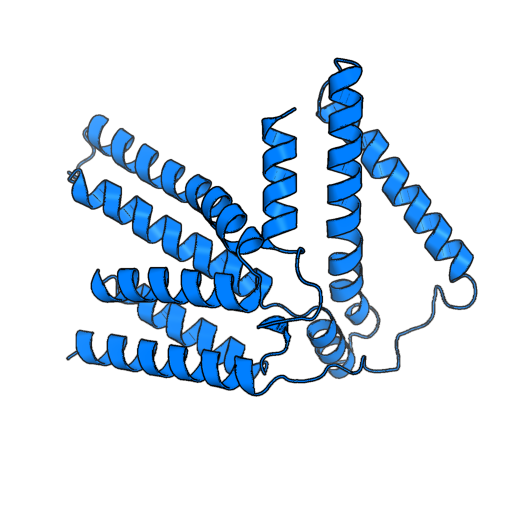 A N 1
ATOM 791 C CA . GLY A 1 101 ? 24.150 5.689 -17.884 1.00 79.31 101 GLY A CA 1
ATOM 792 C C . GLY A 1 101 ? 22.985 6.475 -17.276 1.00 79.31 101 GLY A C 1
ATOM 793 O O . GLY A 1 101 ? 22.303 6.023 -16.355 1.00 79.31 101 GLY A O 1
ATOM 794 N N . LEU A 1 102 ? 22.686 7.649 -17.843 1.00 81.06 102 LEU A N 1
ATOM 795 C CA . LEU A 1 102 ? 21.497 8.435 -17.471 1.00 81.06 102 LEU A CA 1
ATOM 796 C C . LEU A 1 102 ? 20.194 7.625 -17.605 1.00 81.06 102 LEU A C 1
ATOM 798 O O . LEU A 1 102 ? 19.282 7.777 -16.791 1.00 81.06 102 LEU A O 1
ATOM 802 N N . LEU A 1 103 ? 20.121 6.741 -18.605 1.00 85.12 103 LEU A N 1
ATOM 803 C CA . LEU A 1 103 ? 18.985 5.840 -18.804 1.00 85.12 103 LEU A CA 1
ATOM 804 C C . LEU A 1 103 ? 18.854 4.820 -17.667 1.00 85.12 103 LEU A C 1
ATOM 806 O O . LEU A 1 103 ? 17.745 4.593 -17.190 1.00 85.12 103 LEU A O 1
ATOM 810 N N . ASP A 1 104 ? 19.962 4.271 -17.171 1.00 84.88 104 ASP A N 1
ATOM 811 C CA . ASP A 1 104 ? 19.946 3.296 -16.075 1.00 84.88 104 ASP A CA 1
ATOM 812 C C . ASP A 1 104 ? 19.461 3.933 -14.771 1.00 84.88 104 ASP A C 1
ATOM 814 O O . ASP A 1 104 ? 18.670 3.343 -14.036 1.00 84.88 104 ASP A O 1
ATOM 818 N N . ILE A 1 105 ? 19.854 5.183 -14.514 1.00 86.56 105 ILE A N 1
ATOM 819 C CA . ILE A 1 105 ? 19.378 5.957 -13.360 1.00 86.56 105 ILE A CA 1
ATOM 820 C C . ILE A 1 105 ? 17.862 6.183 -13.447 1.00 86.56 105 ILE A C 1
ATOM 822 O O . ILE A 1 105 ? 17.141 5.982 -12.464 1.00 86.56 105 ILE A O 1
ATOM 826 N N . ALA A 1 106 ? 17.358 6.561 -14.626 1.00 87.50 106 ALA A N 1
ATOM 827 C CA . ALA A 1 106 ? 15.924 6.726 -14.849 1.00 87.50 106 ALA A CA 1
ATOM 828 C C . ALA A 1 106 ? 15.161 5.403 -14.655 1.00 87.50 106 ALA A C 1
ATOM 830 O O . ALA A 1 106 ? 14.084 5.386 -14.052 1.00 87.50 106 ALA A O 1
ATOM 831 N N . LEU A 1 107 ? 15.739 4.285 -15.098 1.00 90.31 107 LEU A N 1
ATOM 832 C CA . LEU A 1 107 ? 15.180 2.944 -14.931 1.00 90.31 107 LEU A CA 1
ATOM 833 C C . LEU A 1 107 ? 15.165 2.488 -13.469 1.00 90.31 107 LEU A C 1
ATOM 835 O O . LEU A 1 107 ? 14.167 1.912 -13.032 1.00 90.31 107 LEU A O 1
ATOM 839 N N . ILE A 1 108 ? 16.206 2.792 -12.687 1.00 90.25 108 ILE A N 1
ATOM 840 C CA . ILE A 1 108 ? 16.223 2.567 -11.232 1.00 90.25 108 ILE A CA 1
ATOM 841 C C . ILE A 1 108 ? 15.071 3.333 -10.575 1.00 90.25 108 ILE A C 1
ATOM 843 O O . ILE A 1 108 ? 14.326 2.758 -9.774 1.00 90.25 108 ILE A O 1
ATOM 847 N N . GLY A 1 109 ? 14.877 4.600 -10.952 1.00 91.75 109 GLY A N 1
ATOM 848 C CA . GLY A 1 109 ? 13.742 5.405 -10.502 1.00 91.75 109 GLY A CA 1
ATOM 849 C C . GLY A 1 109 ? 12.405 4.737 -10.836 1.00 91.75 109 GLY A C 1
ATOM 850 O O . GLY A 1 109 ? 11.626 4.421 -9.938 1.00 91.75 109 GLY A O 1
ATOM 851 N N . LEU A 1 110 ? 12.166 4.421 -12.112 1.00 93.50 110 LEU A N 1
ATOM 852 C CA . LEU A 1 110 ? 10.925 3.792 -12.580 1.00 93.50 110 LEU A CA 1
ATOM 853 C C . LEU A 1 110 ? 10.643 2.445 -11.884 1.00 93.50 110 LEU A C 1
ATOM 855 O O . LEU A 1 110 ? 9.511 2.165 -11.477 1.00 93.50 110 LEU A O 1
ATOM 859 N N . ARG A 1 111 ? 11.670 1.609 -11.707 1.00 93.38 111 ARG A N 1
ATOM 860 C CA . ARG A 1 111 ? 11.571 0.311 -11.024 1.00 93.38 111 ARG A CA 1
ATOM 861 C C . ARG A 1 111 ? 11.228 0.469 -9.543 1.00 93.38 111 ARG A C 1
ATOM 863 O O . ARG A 1 111 ? 10.410 -0.272 -9.002 1.00 93.38 111 ARG A O 1
ATOM 870 N N . THR A 1 112 ? 11.813 1.464 -8.889 1.00 94.31 112 THR A N 1
ATOM 871 C CA . THR A 1 112 ? 11.527 1.764 -7.481 1.00 94.31 112 THR A CA 1
ATOM 872 C C . THR A 1 112 ? 10.125 2.352 -7.316 1.00 94.31 112 THR A C 1
ATOM 874 O O . THR A 1 112 ? 9.399 1.992 -6.387 1.00 94.31 112 THR A O 1
ATOM 877 N N . TYR A 1 113 ? 9.711 3.216 -8.244 1.00 95.69 113 TYR A N 1
ATOM 878 C CA . TYR A 1 113 ? 8.378 3.809 -8.287 1.00 95.69 113 TYR A CA 1
ATOM 879 C C . TYR A 1 113 ? 7.284 2.747 -8.464 1.00 95.69 113 TYR A C 1
ATOM 881 O O . TYR A 1 113 ? 6.326 2.709 -7.692 1.00 95.69 113 TYR A O 1
ATOM 889 N N . THR A 1 114 ? 7.453 1.836 -9.428 1.00 95.50 114 THR A N 1
ATOM 890 C CA . THR A 1 114 ? 6.525 0.714 -9.669 1.00 95.50 114 THR A CA 1
ATOM 891 C C . THR A 1 114 ? 6.410 -0.213 -8.466 1.00 95.50 114 THR A C 1
ATOM 893 O O . THR A 1 114 ? 5.296 -0.532 -8.049 1.00 95.50 114 THR A O 1
ATOM 896 N N . LEU A 1 115 ? 7.533 -0.601 -7.857 1.00 95.19 115 LEU A N 1
ATOM 897 C CA . LEU A 1 115 ? 7.534 -1.433 -6.653 1.00 95.19 115 LEU A CA 1
ATOM 898 C C . LEU A 1 115 ? 6.843 -0.737 -5.474 1.00 95.19 115 LEU A C 1
ATOM 900 O O . LEU A 1 115 ? 6.038 -1.351 -4.774 1.00 95.19 115 LEU A O 1
ATOM 904 N N . SER A 1 116 ? 7.093 0.558 -5.284 1.00 95.75 116 SER A N 1
ATOM 905 C CA . SER A 1 116 ? 6.456 1.342 -4.220 1.00 95.75 116 SER A CA 1
ATOM 906 C C . SER A 1 116 ? 4.941 1.452 -4.425 1.00 95.75 116 SER A C 1
ATOM 908 O O . SER A 1 116 ? 4.174 1.276 -3.477 1.00 95.75 116 SER A O 1
ATOM 910 N N . LEU A 1 117 ? 4.490 1.665 -5.667 1.00 94.88 117 LEU A N 1
ATOM 911 C CA . LEU A 1 117 ? 3.067 1.642 -6.014 1.00 94.88 117 LEU A CA 1
ATOM 912 C C . LEU A 1 117 ? 2.432 0.263 -5.799 1.00 94.88 117 LEU A C 1
ATOM 914 O O . LEU A 1 117 ? 1.320 0.197 -5.274 1.00 94.88 117 LEU A O 1
ATOM 918 N N . LEU A 1 118 ? 3.121 -0.829 -6.155 1.00 95.12 118 LEU A N 1
ATOM 919 C CA . LEU A 1 118 ? 2.657 -2.196 -5.891 1.00 95.12 118 LEU A CA 1
ATOM 920 C C . LEU A 1 118 ? 2.455 -2.429 -4.392 1.00 95.12 118 LEU A C 1
ATOM 922 O O . LEU A 1 118 ? 1.392 -2.899 -3.993 1.00 95.12 118 LEU A O 1
ATOM 926 N N . ILE A 1 119 ? 3.425 -2.044 -3.557 1.00 94.88 119 ILE A N 1
ATOM 927 C CA . ILE A 1 119 ? 3.330 -2.175 -2.095 1.00 94.88 119 ILE A CA 1
ATOM 928 C C . ILE A 1 119 ? 2.132 -1.389 -1.554 1.00 94.88 119 ILE A C 1
ATOM 930 O O . ILE A 1 119 ? 1.344 -1.930 -0.774 1.00 94.88 119 ILE A O 1
ATOM 934 N N . LEU A 1 120 ? 1.954 -0.136 -1.985 1.00 93.81 120 LEU A N 1
ATOM 935 C CA . LEU A 1 120 ? 0.811 0.685 -1.575 1.00 93.81 120 LEU A CA 1
ATOM 936 C C . LEU A 1 120 ? -0.518 0.074 -2.029 1.00 93.81 120 LEU A C 1
ATOM 938 O O . LEU A 1 120 ? -1.492 0.079 -1.271 1.00 93.81 120 LEU A O 1
ATOM 942 N N . LEU A 1 121 ? -0.565 -0.495 -3.237 1.00 92.88 121 LEU A N 1
ATOM 943 C CA . LEU A 1 121 ? -1.742 -1.197 -3.728 1.00 92.88 121 LEU A CA 1
ATOM 944 C C . LEU A 1 121 ? -2.025 -2.425 -2.859 1.00 92.88 121 LEU A C 1
ATOM 946 O O . LEU A 1 121 ? -3.145 -2.539 -2.365 1.00 92.88 121 LEU A O 1
ATOM 950 N N . TYR A 1 122 ? -1.036 -3.280 -2.589 1.00 93.44 122 TYR A N 1
ATOM 951 C CA . TYR A 1 122 ? -1.186 -4.463 -1.734 1.00 93.44 122 TYR A CA 1
ATOM 952 C C . TYR A 1 122 ? -1.678 -4.101 -0.334 1.00 93.44 122 TYR A C 1
ATOM 954 O O . TYR A 1 122 ? -2.648 -4.692 0.142 1.00 93.44 122 TYR A O 1
ATOM 962 N N . ALA A 1 123 ? -1.075 -3.087 0.291 1.00 90.75 123 ALA A N 1
ATOM 963 C CA . ALA A 1 123 ? -1.507 -2.578 1.587 1.00 90.75 123 ALA A CA 1
ATOM 964 C C . ALA A 1 123 ? -2.968 -2.103 1.535 1.00 90.75 123 ALA A C 1
ATOM 966 O O . ALA A 1 123 ? -3.765 -2.428 2.415 1.00 90.75 123 ALA A O 1
ATOM 967 N N . SER A 1 124 ? -3.362 -1.418 0.456 1.00 88.94 124 SER A N 1
ATOM 968 C CA . SER A 1 124 ? -4.747 -0.984 0.256 1.00 88.94 124 SER A CA 1
ATOM 969 C C . SER A 1 124 ? -5.728 -2.140 0.014 1.00 88.94 124 SER A C 1
ATOM 971 O O . SER A 1 124 ? -6.919 -1.969 0.275 1.00 88.94 124 SER A O 1
ATOM 973 N N . MET A 1 125 ? -5.267 -3.314 -0.442 1.00 90.50 125 MET A N 1
ATOM 974 C CA . MET A 1 125 ? -6.110 -4.503 -0.637 1.00 90.50 125 MET A CA 1
ATOM 975 C C . MET A 1 125 ? -6.425 -5.231 0.674 1.00 90.50 125 MET A C 1
ATOM 977 O O . MET A 1 125 ? -7.350 -6.053 0.703 1.00 90.50 125 MET A O 1
ATOM 981 N N . VAL A 1 126 ? -5.675 -4.980 1.749 1.00 89.19 126 VAL A N 1
ATOM 982 C CA . VAL A 1 126 ? -5.873 -5.657 3.035 1.00 89.19 126 VAL A CA 1
ATOM 983 C C . VAL A 1 126 ? -7.255 -5.311 3.596 1.00 89.19 126 VAL A C 1
ATOM 985 O O . VAL A 1 126 ? -7.650 -4.152 3.676 1.00 89.19 126 VAL A O 1
ATOM 988 N N . SER A 1 127 ? -8.015 -6.347 3.964 1.00 89.00 127 SER A N 1
ATOM 989 C CA . SER A 1 127 ? -9.320 -6.203 4.617 1.00 89.00 127 SER A CA 1
ATOM 990 C C . SER A 1 127 ? -9.157 -6.511 6.108 1.00 89.00 127 SER A C 1
ATOM 992 O O . SER A 1 127 ? -8.931 -7.679 6.456 1.00 89.00 127 SER A O 1
ATOM 994 N N . PRO A 1 128 ? -9.264 -5.509 7.002 1.00 87.81 128 PRO A N 1
ATOM 995 C CA . PRO A 1 128 ? -9.146 -5.728 8.443 1.00 87.81 128 PRO A CA 1
ATOM 996 C C . PRO A 1 128 ? -10.229 -6.676 8.973 1.00 87.81 128 PRO A C 1
ATOM 998 O O . PRO A 1 128 ? -9.952 -7.486 9.856 1.00 87.81 128 PRO A O 1
ATOM 1001 N N . ALA A 1 129 ? -11.442 -6.648 8.404 1.00 88.38 129 ALA A N 1
ATOM 1002 C CA . ALA A 1 129 ? -12.531 -7.525 8.833 1.00 88.38 129 ALA A CA 1
ATOM 1003 C C . ALA A 1 129 ? -12.254 -9.002 8.504 1.00 88.38 129 ALA A C 1
ATOM 1005 O O . ALA A 1 129 ? -12.585 -9.903 9.279 1.00 88.38 129 ALA A O 1
ATOM 1006 N N . ARG A 1 130 ? -11.593 -9.276 7.373 1.00 88.50 130 ARG A N 1
ATOM 1007 C CA . ARG A 1 130 ? -11.188 -10.644 7.023 1.00 88.50 130 ARG A CA 1
ATOM 1008 C C . ARG A 1 130 ? -10.017 -11.131 7.854 1.00 88.50 130 ARG A C 1
ATOM 1010 O O . ARG A 1 130 ? -10.046 -12.285 8.267 1.00 88.50 130 ARG A O 1
ATOM 1017 N N . LEU A 1 131 ? -9.041 -10.269 8.141 1.00 88.88 131 LEU A N 1
ATOM 1018 C CA . LEU A 1 131 ? -7.961 -10.603 9.072 1.00 88.88 131 LEU A CA 1
ATOM 1019 C C . LEU A 1 131 ? -8.513 -10.948 10.461 1.00 88.88 131 LEU A C 1
ATOM 1021 O O . LEU A 1 131 ? -8.124 -11.968 11.023 1.00 88.88 131 LEU A O 1
ATOM 1025 N N . TYR A 1 132 ? -9.489 -10.182 10.959 1.00 90.75 132 TYR A N 1
ATOM 1026 C CA . TYR A 1 132 ? -10.215 -10.514 12.190 1.00 90.75 132 TYR A CA 1
ATOM 1027 C C . TYR A 1 132 ? -10.844 -11.913 12.123 1.00 90.75 132 TYR A C 1
ATOM 1029 O O . TYR A 1 132 ? -10.624 -12.732 13.012 1.00 90.75 132 TYR A O 1
ATOM 1037 N N . ASN A 1 133 ? -11.579 -12.227 11.050 1.00 90.62 133 ASN A N 1
ATOM 1038 C CA . ASN A 1 133 ? -12.241 -13.527 10.908 1.00 90.62 133 ASN A CA 1
ATOM 1039 C C . ASN A 1 133 ? -11.244 -14.696 10.813 1.00 90.62 133 ASN A C 1
ATOM 1041 O O . ASN A 1 133 ? -11.532 -15.781 11.319 1.00 90.62 133 ASN A O 1
ATOM 1045 N N . ILE A 1 134 ? -10.087 -14.486 10.174 1.00 89.31 134 ILE A N 1
ATOM 1046 C CA . ILE A 1 134 ? -9.007 -15.478 10.084 1.00 89.31 134 ILE A CA 1
ATOM 1047 C C . ILE A 1 134 ? -8.406 -15.726 11.472 1.00 89.31 134 ILE A C 1
ATOM 1049 O O . ILE A 1 134 ? -8.354 -16.874 11.909 1.00 89.31 134 ILE A O 1
ATOM 1053 N N . LEU A 1 135 ? -8.033 -14.668 12.197 1.00 90.44 135 LEU A N 1
ATOM 1054 C CA . LEU A 1 135 ? -7.472 -14.774 13.550 1.00 90.44 135 LEU A CA 1
ATOM 1055 C C . LEU A 1 135 ? -8.455 -15.419 14.533 1.00 90.44 135 LEU A C 1
ATOM 1057 O O . LEU A 1 135 ? -8.062 -16.254 15.347 1.00 90.44 135 LEU A O 1
ATOM 1061 N N . LEU A 1 136 ? -9.744 -15.088 14.418 1.00 90.25 136 LEU A N 1
ATOM 1062 C CA . LEU A 1 136 ? -10.796 -15.698 15.227 1.00 90.25 136 LEU A CA 1
ATOM 1063 C C . LEU A 1 136 ? -10.943 -17.197 14.924 1.00 90.25 136 LEU A C 1
ATOM 1065 O O . LEU A 1 136 ? -11.122 -17.985 15.850 1.00 90.25 136 LEU A O 1
ATOM 1069 N N . ARG A 1 137 ? -10.813 -17.612 13.654 1.00 89.50 137 ARG A N 1
ATOM 1070 C CA . ARG A 1 137 ? -10.873 -19.028 13.243 1.00 89.50 137 ARG A CA 1
ATOM 1071 C C . ARG A 1 137 ? -9.673 -19.845 13.733 1.00 89.50 137 ARG A C 1
ATOM 1073 O O . ARG A 1 137 ? -9.849 -21.018 14.030 1.00 89.50 137 ARG A O 1
ATOM 1080 N N . ILE A 1 138 ? -8.492 -19.235 13.832 1.00 91.06 138 ILE A N 1
ATOM 1081 C CA . ILE A 1 138 ? -7.257 -19.876 14.329 1.00 91.06 138 ILE A CA 1
ATOM 1082 C C . ILE A 1 138 ? -7.244 -19.958 15.874 1.00 91.06 138 ILE A C 1
ATOM 1084 O O . ILE A 1 138 ? -6.368 -20.575 16.465 1.00 91.06 138 ILE A O 1
ATOM 1088 N N . GLY A 1 139 ? -8.239 -19.374 16.555 1.00 86.56 139 GLY A N 1
ATOM 1089 C CA . GLY A 1 139 ? -8.367 -19.419 18.016 1.00 86.56 139 GLY A CA 1
ATOM 1090 C C . GLY A 1 139 ? -7.697 -18.251 18.745 1.00 86.56 139 GLY A C 1
ATOM 1091 O O . GLY A 1 139 ? -7.821 -18.136 19.964 1.00 86.56 139 GLY A O 1
ATOM 1092 N N . ALA A 1 140 ? -7.077 -17.315 18.021 1.00 86.94 140 ALA A N 1
ATOM 1093 C CA . ALA A 1 140 ? -6.434 -16.120 18.570 1.00 86.94 140 ALA A CA 1
ATOM 1094 C C . ALA A 1 140 ? -7.455 -15.011 18.910 1.00 86.94 140 ALA A C 1
ATOM 1096 O O . ALA A 1 140 ? -7.333 -13.871 18.462 1.00 86.94 140 ALA A O 1
ATOM 1097 N N . LYS A 1 141 ? -8.484 -15.331 19.709 1.00 83.19 141 LYS A N 1
ATOM 1098 C CA . LYS A 1 141 ? -9.656 -14.463 19.962 1.00 83.19 141 LYS A CA 1
ATOM 1099 C C . LYS A 1 141 ? -9.304 -13.071 20.499 1.00 83.19 141 LYS A C 1
ATOM 1101 O O . LYS A 1 141 ? -9.910 -12.092 20.094 1.00 83.19 141 LYS A O 1
ATOM 1106 N N . ARG A 1 142 ? -8.324 -12.945 21.401 1.00 81.56 142 ARG A N 1
ATOM 1107 C CA . ARG A 1 142 ? -7.924 -11.625 21.938 1.00 81.56 142 ARG A CA 1
ATOM 1108 C C . ARG A 1 142 ? -7.212 -10.765 20.890 1.00 81.56 142 ARG A C 1
ATOM 1110 O O . ARG A 1 142 ? -7.449 -9.567 20.813 1.00 81.56 142 ARG A O 1
ATOM 1117 N N . LEU A 1 143 ? -6.380 -11.388 20.055 1.00 85.00 143 LEU A N 1
ATOM 1118 C CA . LEU A 1 143 ? -5.626 -10.706 19.000 1.00 85.00 143 LEU A CA 1
ATOM 1119 C C . LEU A 1 143 ? -6.473 -10.431 17.755 1.00 85.00 143 LEU A C 1
ATOM 1121 O O . LEU A 1 143 ? -6.129 -9.552 16.970 1.00 85.00 143 LEU A O 1
ATOM 1125 N N . SER A 1 144 ? -7.596 -11.134 17.575 1.00 86.06 144 SER A N 1
ATOM 1126 C CA . SER A 1 144 ? -8.430 -10.981 16.383 1.00 86.06 144 SER A CA 1
ATOM 1127 C C . SER A 1 144 ? -8.975 -9.569 16.220 1.00 86.06 144 SER A C 1
ATOM 1129 O O . SER A 1 144 ? -9.185 -9.144 15.091 1.00 86.06 144 SER A O 1
ATOM 1131 N N . VAL A 1 145 ? -9.157 -8.825 17.316 1.00 85.50 145 VAL A N 1
ATOM 1132 C CA . VAL A 1 145 ? -9.662 -7.442 17.320 1.00 85.50 145 VAL A CA 1
ATOM 1133 C C . VAL A 1 145 ? -8.620 -6.439 16.804 1.00 85.50 145 VAL A C 1
ATOM 1135 O O . VAL A 1 145 ? -8.994 -5.395 16.264 1.00 85.50 145 VAL A O 1
ATOM 1138 N N . ALA A 1 146 ? -7.324 -6.759 16.908 1.00 85.75 146 ALA A N 1
ATOM 1139 C CA . ALA A 1 146 ? -6.239 -5.829 16.602 1.00 85.75 146 ALA A CA 1
ATOM 1140 C C . ALA A 1 146 ? -6.311 -5.253 15.174 1.00 85.75 146 ALA A C 1
ATOM 1142 O O . ALA A 1 146 ? -6.322 -4.030 15.059 1.00 85.75 146 ALA A O 1
ATOM 1143 N N . PRO A 1 147 ? -6.489 -6.046 14.094 1.00 87.44 147 PRO A N 1
ATOM 1144 C CA . PRO A 1 147 ? -6.617 -5.504 12.741 1.00 87.44 147 PRO A CA 1
ATOM 1145 C C . PRO A 1 147 ? -7.716 -4.449 12.598 1.00 87.44 147 PRO A C 1
ATOM 1147 O O . PRO A 1 147 ? -7.522 -3.459 11.904 1.00 87.44 147 PRO A O 1
ATOM 1150 N N . ILE A 1 148 ? -8.864 -4.628 13.257 1.00 87.81 148 ILE A N 1
ATOM 1151 C CA . ILE A 1 148 ? -9.991 -3.688 13.167 1.00 87.81 148 ILE A CA 1
ATOM 1152 C C . ILE A 1 148 ? -9.706 -2.426 13.964 1.00 87.81 148 ILE A C 1
ATOM 1154 O O . ILE A 1 148 ? -9.966 -1.328 13.475 1.00 87.81 148 ILE A O 1
ATOM 1158 N N . LEU A 1 149 ? -9.179 -2.581 15.180 1.00 84.50 149 LEU A N 1
ATOM 1159 C CA . LEU A 1 149 ? -8.823 -1.453 16.032 1.00 84.50 149 LEU A CA 1
ATOM 1160 C C . LEU A 1 149 ? -7.753 -0.600 15.364 1.00 84.50 149 LEU A C 1
ATOM 1162 O O . LEU A 1 149 ? -7.961 0.597 15.208 1.00 84.50 149 LEU A O 1
ATOM 1166 N N . THR A 1 150 ? -6.672 -1.206 14.875 1.00 85.25 150 THR A N 1
ATOM 1167 C CA . THR A 1 150 ? -5.622 -0.491 14.145 1.00 85.25 150 THR A CA 1
ATOM 1168 C C . THR A 1 150 ? -6.203 0.242 12.938 1.00 85.25 150 THR A C 1
ATOM 1170 O O . THR A 1 150 ? -5.939 1.427 12.756 1.00 85.25 150 THR A O 1
ATOM 1173 N N . TRP A 1 151 ? -7.071 -0.405 12.157 1.00 86.25 151 TRP A N 1
ATOM 1174 C CA . TRP A 1 151 ? -7.660 0.213 10.965 1.00 86.25 151 TRP A CA 1
ATOM 1175 C C . TRP A 1 151 ? -8.678 1.325 11.253 1.00 86.25 151 TRP A C 1
ATOM 1177 O O . TRP A 1 151 ? -9.028 2.071 10.341 1.00 86.25 151 TRP A O 1
ATOM 1187 N N . ARG A 1 152 ? -9.168 1.447 12.494 1.00 83.38 152 ARG A N 1
ATOM 1188 C CA . ARG A 1 152 ? -10.048 2.544 12.936 1.00 83.38 152 ARG A CA 1
ATOM 1189 C C . ARG A 1 152 ? -9.286 3.653 13.660 1.00 83.38 152 ARG A C 1
ATOM 1191 O O . ARG A 1 152 ? -9.523 4.823 13.383 1.00 83.38 152 ARG A O 1
ATOM 1198 N N . ILE A 1 153 ? -8.358 3.288 14.541 1.00 84.62 153 ILE A N 1
ATOM 1199 C CA . ILE A 1 153 ? -7.604 4.222 15.386 1.00 84.62 153 ILE A CA 1
ATOM 1200 C C . ILE A 1 153 ? -6.558 4.973 14.565 1.00 84.62 153 ILE A C 1
ATOM 1202 O O . ILE A 1 153 ? -6.429 6.182 14.718 1.00 84.62 153 ILE A O 1
ATOM 1206 N N . VAL A 1 154 ? -5.833 4.297 13.665 1.00 87.50 154 VAL A N 1
ATOM 1207 C CA . VAL A 1 154 ? -4.797 4.942 12.841 1.00 87.50 154 VAL A CA 1
ATOM 1208 C C . VAL A 1 154 ? -5.359 6.106 12.016 1.00 87.50 154 VAL A C 1
ATOM 1210 O O . VAL A 1 154 ? -4.824 7.206 12.145 1.00 87.50 154 VAL A O 1
ATOM 1213 N N . PRO A 1 155 ? -6.435 5.952 11.214 1.00 84.88 155 PRO A N 1
ATOM 1214 C CA . PRO A 1 155 ? -6.972 7.080 10.459 1.00 84.88 155 PRO A CA 1
ATOM 1215 C C . PRO A 1 155 ? -7.461 8.224 11.355 1.00 84.88 155 PRO A C 1
ATOM 1217 O O . PRO A 1 155 ? -7.217 9.379 11.021 1.00 84.88 155 PRO A O 1
ATOM 1220 N N . GLN A 1 156 ? -8.089 7.926 12.497 1.00 85.31 156 GLN A N 1
ATOM 1221 C CA . GLN A 1 156 ? -8.511 8.950 13.462 1.00 85.31 156 GLN A CA 1
ATOM 1222 C C . GLN A 1 156 ? -7.313 9.694 14.066 1.00 85.31 156 GLN A C 1
ATOM 1224 O O . GLN A 1 156 ? -7.306 10.920 14.115 1.00 85.31 156 GLN A O 1
ATOM 1229 N N . GLY A 1 157 ? -6.259 8.971 14.445 1.00 86.88 157 GLY A N 1
ATOM 1230 C CA . GLY A 1 157 ? -5.030 9.564 14.962 1.00 86.88 157 GLY A CA 1
ATOM 1231 C C . GLY A 1 157 ? -4.331 10.456 13.947 1.00 86.88 157 GLY A C 1
ATOM 1232 O O . GLY A 1 157 ? -3.887 11.545 14.297 1.00 86.88 157 GLY A O 1
ATOM 1233 N N . LEU A 1 158 ? -4.290 10.048 12.675 1.00 87.62 158 LEU A N 1
ATOM 1234 C CA . LEU A 1 158 ? -3.742 10.887 11.607 1.00 87.62 158 LEU A CA 1
ATOM 1235 C C . LEU A 1 158 ? -4.548 12.187 11.444 1.00 87.62 158 LEU A C 1
ATOM 1237 O O . LEU A 1 158 ? -3.942 13.235 11.240 1.00 87.62 158 LEU A O 1
ATOM 1241 N N . VAL A 1 159 ? -5.879 12.153 11.586 1.00 87.50 159 VAL A N 1
ATOM 1242 C CA . VAL A 1 159 ? -6.724 13.363 11.558 1.00 87.50 159 VAL A CA 1
ATOM 1243 C C . VAL A 1 159 ? -6.395 14.297 12.726 1.00 87.50 159 VAL A C 1
ATOM 1245 O O . VAL A 1 159 ? -6.107 15.467 12.487 1.00 87.50 159 VAL A O 1
ATOM 1248 N N . TYR A 1 160 ? -6.319 13.790 13.960 1.00 89.56 160 TYR A N 1
ATOM 1249 C CA . TYR A 1 160 ? -5.953 14.620 15.117 1.00 89.56 160 TYR A CA 1
ATOM 1250 C C . TYR A 1 160 ? -4.536 15.192 15.021 1.00 89.56 160 TYR A C 1
ATOM 1252 O O . TYR A 1 160 ? -4.289 16.328 15.426 1.00 89.56 160 TYR A O 1
ATOM 1260 N N . VAL A 1 161 ? -3.594 14.447 14.436 1.00 89.31 161 VAL A N 1
ATOM 1261 C CA . VAL A 1 161 ? -2.251 14.964 14.145 1.00 89.31 161 VAL A CA 1
ATOM 1262 C C . VAL A 1 161 ? -2.317 16.104 13.127 1.00 89.31 161 VAL A C 1
ATOM 1264 O O . VAL A 1 161 ? -1.665 17.127 13.333 1.00 89.31 161 VAL A O 1
ATOM 1267 N N . LEU A 1 162 ? -3.109 15.977 12.057 1.00 88.31 162 LEU A N 1
ATOM 1268 C CA . LEU A 1 162 ? -3.288 17.049 11.071 1.00 88.31 162 LEU A CA 1
ATOM 1269 C C . LEU A 1 162 ? -3.889 18.310 11.699 1.00 88.31 162 LEU A C 1
ATOM 1271 O O . LEU A 1 162 ? -3.367 19.404 11.478 1.00 88.31 162 LEU A O 1
ATOM 1275 N N . GLU A 1 163 ? -4.937 18.159 12.506 1.00 88.31 163 GLU A N 1
ATOM 1276 C CA . GLU A 1 163 ? -5.589 19.265 13.215 1.00 88.31 163 GLU A CA 1
ATOM 1277 C C . GLU A 1 163 ? -4.634 19.935 14.208 1.00 88.31 163 GLU A C 1
ATOM 1279 O O . GLU A 1 163 ? -4.460 21.156 14.186 1.00 88.31 163 GLU A O 1
ATOM 1284 N N . SER A 1 164 ? -3.923 19.147 15.017 1.00 89.25 164 SER A N 1
ATOM 1285 C CA . SER A 1 164 ? -2.944 19.665 15.977 1.00 89.25 164 SER A CA 1
ATOM 1286 C C . SER A 1 164 ? -1.793 20.405 15.286 1.00 89.25 164 SER A C 1
ATOM 1288 O O . SER A 1 164 ? -1.379 21.480 15.731 1.00 89.25 164 SER A O 1
ATOM 1290 N N . LEU A 1 165 ? -1.294 19.890 14.155 1.00 89.06 165 LEU A N 1
ATOM 1291 C CA . LEU A 1 165 ? -0.276 20.571 13.349 1.00 89.06 165 LEU A CA 1
ATOM 1292 C C . LEU A 1 165 ? -0.802 21.877 12.735 1.00 89.06 165 LEU A C 1
ATOM 1294 O O . LEU A 1 165 ? -0.047 22.848 12.654 1.00 89.06 165 LEU A O 1
ATOM 1298 N N . ALA A 1 166 ? -2.072 21.926 12.323 1.00 87.38 166 ALA A N 1
ATOM 1299 C CA . ALA A 1 166 ? -2.701 23.142 11.813 1.00 87.38 166 ALA A CA 1
ATOM 1300 C C . ALA A 1 166 ? -2.824 24.216 12.907 1.00 87.38 166 ALA A C 1
ATOM 1302 O O . ALA A 1 166 ? -2.417 25.357 12.688 1.00 87.38 166 ALA A O 1
ATOM 1303 N N . ILE A 1 167 ? -3.276 23.842 14.108 1.00 87.69 167 ILE A N 1
ATOM 1304 C CA . ILE A 1 167 ? -3.336 24.746 15.269 1.00 87.69 167 ILE A CA 1
ATOM 1305 C C . ILE A 1 167 ? -1.930 25.230 15.639 1.00 87.69 167 ILE A C 1
ATOM 1307 O O . ILE A 1 167 ? -1.712 26.420 15.863 1.00 87.69 167 ILE A O 1
ATOM 1311 N N . GLY A 1 168 ? -0.949 24.327 15.665 1.00 87.31 168 GLY A N 1
ATOM 1312 C CA . GLY A 1 168 ? 0.439 24.680 15.945 1.00 87.31 168 GLY A CA 1
ATOM 1313 C C . GLY A 1 168 ? 1.034 25.661 14.952 1.00 87.31 168 GLY A C 1
ATOM 1314 O O . GLY A 1 168 ? 1.776 26.546 15.365 1.00 87.31 168 GLY A O 1
ATOM 1315 N N . ARG A 1 169 ? 0.641 25.576 13.679 1.00 86.44 169 ARG A N 1
ATOM 1316 C CA . ARG A 1 169 ? 1.0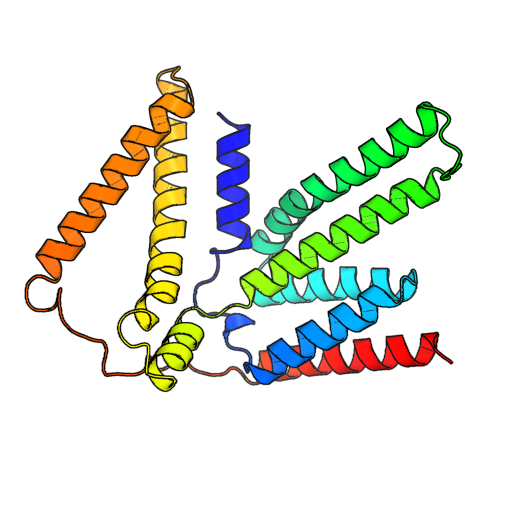42 26.549 12.662 1.00 86.44 169 ARG A CA 1
ATOM 1317 C C . ARG A 1 169 ? 0.510 27.946 12.975 1.00 86.44 169 ARG A C 1
ATOM 1319 O O . ARG A 1 169 ? 1.269 28.899 12.861 1.00 86.44 169 ARG A O 1
ATOM 1326 N N . VAL A 1 170 ? -0.756 28.059 13.382 1.00 90.50 170 VAL A N 1
ATOM 1327 C CA . VAL A 1 170 ? -1.365 29.347 13.761 1.00 90.50 170 VAL A CA 1
ATOM 1328 C C . VAL A 1 170 ? -0.686 29.933 15.002 1.00 90.50 170 VAL A C 1
ATOM 1330 O O . VAL A 1 170 ? -0.494 31.140 15.077 1.00 90.50 170 VAL A O 1
ATOM 1333 N N . LYS A 1 171 ? -0.261 29.085 15.947 1.00 89.44 171 LYS A N 1
ATOM 1334 C CA . LYS A 1 171 ? 0.434 29.518 17.172 1.00 89.44 171 LYS A CA 1
ATOM 1335 C C . LYS A 1 171 ? 1.962 29.639 17.045 1.00 89.44 171 LYS A C 1
ATOM 1337 O O . LYS A 1 171 ? 2.616 29.940 18.035 1.00 89.44 171 LYS A O 1
ATOM 1342 N N . GLY A 1 172 ? 2.547 29.370 15.874 1.00 86.81 172 GLY A N 1
ATOM 1343 C CA . GLY A 1 172 ? 4.003 29.419 15.675 1.00 86.81 172 GLY A CA 1
ATOM 1344 C C . GLY A 1 172 ? 4.802 28.355 16.446 1.00 86.81 172 GLY A C 1
ATOM 1345 O O . GLY A 1 172 ? 5.977 28.553 16.740 1.00 86.81 172 GLY A O 1
ATOM 1346 N N . GLU A 1 173 ? 4.190 27.222 16.795 1.00 89.75 173 GLU A N 1
ATOM 1347 C CA . GLU A 1 173 ? 4.834 26.165 17.583 1.00 89.75 173 GLU A CA 1
ATOM 1348 C C . GLU A 1 173 ? 5.515 25.092 16.716 1.00 89.75 173 GLU A C 1
ATOM 1350 O O . GLU A 1 173 ? 5.156 24.859 15.561 1.00 89.75 173 GLU A O 1
ATOM 1355 N N . SER A 1 174 ? 6.489 24.374 17.287 1.00 86.31 174 SER A N 1
ATOM 1356 C CA . SER A 1 174 ? 7.159 23.263 16.602 1.00 86.31 174 SER A CA 1
ATOM 1357 C C . SER A 1 174 ? 6.258 22.025 16.476 1.00 86.31 174 SER A C 1
ATOM 1359 O O . SER A 1 174 ? 5.402 21.754 17.318 1.00 86.31 174 SER A O 1
ATOM 1361 N N . ALA A 1 175 ? 6.483 21.218 15.432 1.00 81.62 175 ALA A N 1
ATOM 1362 C CA . ALA A 1 175 ? 5.704 19.998 15.183 1.00 81.62 175 ALA A CA 1
ATOM 1363 C C . ALA A 1 175 ? 5.820 18.974 16.325 1.00 81.62 175 ALA A C 1
ATOM 1365 O O . ALA A 1 175 ? 4.834 18.331 16.672 1.00 81.62 175 ALA A O 1
ATOM 1366 N N . SER A 1 176 ? 6.997 18.870 16.950 1.00 83.75 176 SER A N 1
ATOM 1367 C CA . SER A 1 176 ? 7.241 17.972 18.084 1.00 83.75 176 SER A CA 1
ATOM 1368 C C . SER A 1 176 ? 6.346 18.284 19.285 1.00 83.75 176 SER A C 1
ATOM 1370 O O . SER A 1 176 ? 5.776 17.371 19.875 1.00 83.75 176 SER A O 1
ATOM 1372 N N . LYS A 1 177 ? 6.138 19.572 19.594 1.00 85.69 177 LYS A N 1
ATOM 1373 C CA . LYS A 1 177 ? 5.268 20.019 20.695 1.00 85.69 177 LYS A CA 1
ATOM 1374 C C . LYS A 1 177 ? 3.785 19.732 20.440 1.00 85.69 177 LYS A C 1
ATOM 1376 O O . LYS A 1 177 ? 2.998 19.697 21.378 1.00 85.69 177 LYS A O 1
ATOM 1381 N N . ARG A 1 178 ? 3.400 19.482 19.183 1.00 86.88 178 ARG A N 1
ATOM 1382 C CA . ARG A 1 178 ? 2.015 19.215 18.765 1.00 86.88 178 ARG A CA 1
ATOM 1383 C C . ARG A 1 178 ? 1.635 17.741 18.708 1.00 86.88 178 ARG A C 1
ATOM 1385 O O . ARG A 1 178 ? 0.445 17.434 18.637 1.00 86.88 178 ARG A O 1
ATOM 1392 N N . LEU A 1 179 ? 2.606 16.838 18.831 1.00 84.44 179 LEU A N 1
ATOM 1393 C CA . LEU A 1 179 ? 2.330 15.406 18.956 1.00 84.44 179 LEU A CA 1
ATOM 1394 C C . LEU A 1 179 ? 1.645 15.074 20.286 1.00 84.44 179 LEU A C 1
ATOM 1396 O O . LEU A 1 179 ? 0.694 14.300 20.292 1.00 84.44 179 LEU A O 1
ATOM 1400 N N . ALA A 1 180 ? 2.070 15.697 21.390 1.00 86.88 180 ALA A N 1
ATOM 1401 C CA . ALA A 1 180 ? 1.490 15.445 22.710 1.00 86.88 180 ALA A CA 1
ATOM 1402 C C . ALA A 1 180 ? -0.009 15.813 22.794 1.00 86.88 180 ALA A C 1
ATOM 1404 O O . ALA A 1 180 ? -0.787 14.953 23.202 1.00 86.88 180 ALA A O 1
ATOM 1405 N N . PRO A 1 181 ? -0.464 16.996 22.327 1.00 86.88 181 PRO A N 1
ATOM 1406 C CA . PRO A 1 181 ? -1.892 17.301 22.230 1.00 86.88 181 PRO A CA 1
ATOM 1407 C C . PRO A 1 181 ? -2.678 16.308 21.365 1.00 86.88 181 PRO A C 1
ATOM 1409 O O . PRO A 1 181 ? -3.752 15.875 21.762 1.00 86.88 181 PRO A O 1
ATOM 1412 N N . ALA A 1 182 ? -2.130 15.894 20.216 1.00 87.75 182 ALA A N 1
ATOM 1413 C CA . ALA A 1 182 ? -2.793 14.915 19.351 1.00 87.75 182 ALA A CA 1
ATOM 1414 C C . ALA A 1 182 ? -2.932 13.540 20.032 1.00 87.75 182 ALA A C 1
ATOM 1416 O O . ALA A 1 182 ? -3.953 12.869 19.884 1.00 87.75 182 ALA A O 1
ATOM 1417 N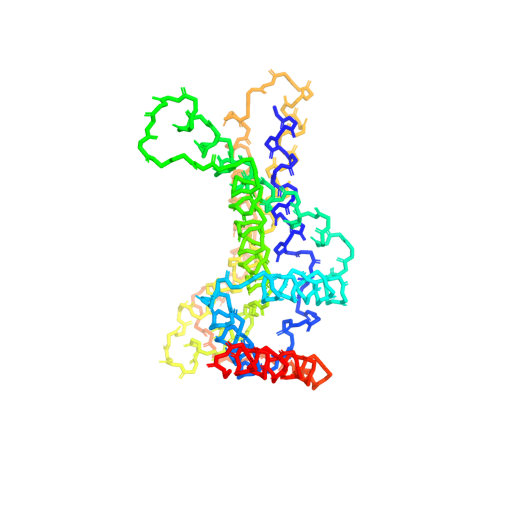 N . MET A 1 183 ? -1.923 13.126 20.806 1.00 87.56 183 MET A N 1
ATOM 1418 C CA . MET A 1 183 ? -1.997 11.908 21.614 1.00 87.56 183 MET A CA 1
ATOM 1419 C C . MET A 1 183 ? -2.981 12.032 22.777 1.00 87.56 183 MET A C 1
ATOM 1421 O O . MET A 1 183 ? -3.691 11.070 23.050 1.00 87.56 183 MET A O 1
ATOM 1425 N N . ALA A 1 184 ? -3.064 13.193 23.432 1.00 89.25 184 ALA A N 1
ATOM 1426 C CA . ALA A 1 184 ? -4.039 13.430 24.494 1.00 89.25 184 ALA A CA 1
ATOM 1427 C C . ALA A 1 184 ? -5.476 13.247 23.978 1.00 89.25 184 ALA A C 1
ATOM 1429 O O . ALA A 1 184 ? -6.242 12.493 24.573 1.00 89.25 184 ALA A O 1
ATOM 1430 N N . SER A 1 185 ? -5.800 13.807 22.806 1.00 87.81 185 SER A N 1
ATOM 1431 C CA . SER A 1 185 ? -7.113 13.619 22.169 1.00 87.81 185 SER A CA 1
ATOM 1432 C C . SER A 1 185 ? -7.417 12.150 21.841 1.00 87.81 185 SER A C 1
ATOM 1434 O O . SER A 1 185 ? -8.554 11.700 21.977 1.00 87.81 185 SER A O 1
ATOM 1436 N N . LEU A 1 186 ? -6.407 11.365 21.445 1.00 87.75 186 LEU A N 1
ATOM 1437 C CA . LEU A 1 186 ? -6.567 9.921 21.234 1.00 87.75 186 LEU A CA 1
ATOM 1438 C C . LEU A 1 186 ? -6.815 9.150 22.538 1.00 87.75 186 LEU A C 1
ATOM 1440 O O . LEU A 1 186 ? -7.602 8.202 22.538 1.00 87.75 186 LEU A O 1
ATOM 1444 N N . LEU A 1 187 ? -6.150 9.531 23.631 1.00 88.06 187 LEU A N 1
ATOM 1445 C CA . LEU A 1 187 ? -6.342 8.908 24.944 1.00 88.06 187 LEU A CA 1
ATOM 1446 C C . LEU A 1 187 ? -7.740 9.198 25.499 1.00 88.06 187 LEU A C 1
ATOM 1448 O O . LEU A 1 187 ? -8.399 8.276 25.976 1.00 88.06 187 LEU A O 1
ATOM 1452 N N . GLU A 1 188 ? -8.219 10.436 25.366 1.00 87.81 188 GLU A N 1
ATOM 1453 C CA . GLU A 1 188 ? -9.587 10.816 25.740 1.00 87.81 188 GLU A CA 1
ATOM 1454 C C . GLU A 1 188 ? -10.627 10.000 24.967 1.00 87.81 188 GLU A C 1
ATOM 1456 O O . GLU A 1 188 ? -11.549 9.442 25.563 1.00 87.81 188 GLU A O 1
ATOM 1461 N N . LEU A 1 189 ? -10.446 9.840 23.651 1.00 84.56 189 LEU A N 1
ATOM 1462 C CA . LEU A 1 189 ? -11.308 8.978 22.838 1.00 84.56 189 LEU A CA 1
ATOM 1463 C C . LEU A 1 189 ? -11.314 7.530 23.356 1.00 84.56 189 LEU A C 1
ATOM 1465 O O . LEU A 1 189 ? -12.371 6.901 23.436 1.00 84.56 189 LEU A O 1
ATOM 1469 N N . GLY A 1 190 ? -10.143 7.001 23.721 1.00 84.25 190 GLY A N 1
ATOM 1470 C CA . GLY A 1 190 ? -10.014 5.674 24.320 1.00 84.25 190 GLY A CA 1
ATOM 1471 C C . GLY A 1 190 ? -10.822 5.533 25.612 1.00 84.25 190 GLY A C 1
ATOM 1472 O O . GLY A 1 190 ? -11.514 4.528 25.796 1.00 84.25 190 GLY A O 1
ATOM 1473 N N . GLU A 1 191 ? -10.800 6.556 26.464 1.00 85.12 191 GLU A N 1
ATOM 1474 C CA . GLU A 1 191 ? -11.565 6.584 27.712 1.00 85.12 191 GLU A CA 1
ATOM 1475 C C . GLU A 1 191 ? -13.078 6.645 27.450 1.00 85.12 191 GLU A C 1
ATOM 1477 O O . GLU A 1 191 ? -13.834 5.880 28.049 1.00 85.12 191 GLU A O 1
ATOM 1482 N N . TYR A 1 192 ? -13.534 7.440 26.476 1.00 86.00 192 TYR A N 1
ATOM 1483 C CA . TYR A 1 192 ? -14.945 7.447 26.068 1.00 86.00 192 TYR A CA 1
ATOM 1484 C C . TYR A 1 192 ? -15.412 6.085 25.547 1.00 86.00 192 TYR A C 1
ATOM 1486 O O . TYR A 1 192 ? -16.500 5.625 25.901 1.00 86.00 192 TYR A O 1
ATOM 1494 N N . VAL A 1 193 ? -14.591 5.401 24.743 1.00 82.75 193 VAL A N 1
ATOM 1495 C CA . VAL A 1 193 ? -14.899 4.044 24.262 1.00 82.75 193 VAL A CA 1
ATOM 1496 C C . VAL A 1 193 ? -14.972 3.057 25.428 1.00 82.75 193 VAL A C 1
ATOM 1498 O O . VAL A 1 193 ? -15.860 2.198 25.441 1.00 82.75 193 VAL A O 1
ATOM 1501 N N . ARG A 1 194 ? -14.080 3.192 26.418 1.00 82.31 194 ARG A N 1
ATOM 1502 C CA . ARG A 1 194 ? -14.082 2.378 27.639 1.00 82.31 194 ARG A CA 1
ATOM 1503 C C . ARG A 1 194 ? -15.374 2.573 28.427 1.00 82.31 194 ARG A C 1
ATOM 1505 O O . ARG A 1 194 ? -16.034 1.586 28.741 1.00 82.31 194 ARG A O 1
ATOM 1512 N N . ILE A 1 195 ? -15.765 3.822 28.679 1.00 84.94 195 ILE A N 1
ATOM 1513 C CA . ILE A 1 195 ? -17.001 4.172 29.396 1.00 84.94 195 ILE A CA 1
ATOM 1514 C C . ILE A 1 195 ? -18.227 3.639 28.644 1.00 84.94 195 ILE A C 1
ATOM 1516 O O . ILE A 1 195 ? -19.062 2.953 29.230 1.00 84.94 195 ILE A O 1
ATOM 1520 N N . ALA A 1 196 ? -18.308 3.866 27.330 1.00 82.00 196 ALA A N 1
ATOM 1521 C CA . ALA A 1 196 ? -19.426 3.401 26.507 1.00 82.00 196 ALA A CA 1
ATOM 1522 C C . ALA A 1 196 ? -19.530 1.867 26.442 1.00 82.00 196 ALA A C 1
ATOM 1524 O O . ALA A 1 196 ? -20.613 1.314 26.247 1.00 82.00 196 ALA A O 1
ATOM 1525 N N . SER A 1 197 ? -18.406 1.170 26.610 1.00 81.00 197 SER A N 1
ATOM 1526 C CA . SER A 1 197 ? -18.326 -0.288 26.512 1.00 81.00 197 SER A CA 1
ATOM 1527 C C . SER A 1 197 ? -18.211 -0.974 27.869 1.00 81.00 197 SER A C 1
ATOM 1529 O O . SER A 1 197 ? -17.893 -2.160 27.881 1.00 81.00 197 SER A O 1
ATOM 1531 N N . TYR A 1 198 ? -18.466 -0.275 28.985 1.00 76.44 198 TYR A N 1
ATOM 1532 C CA . TYR A 1 198 ? -18.123 -0.696 30.352 1.00 76.44 198 TYR A CA 1
ATOM 1533 C C . TYR A 1 198 ? -18.436 -2.168 30.662 1.00 76.44 198 TYR A C 1
ATOM 1535 O O . TYR A 1 198 ? -17.565 -2.929 31.078 1.00 76.44 198 TYR A O 1
ATOM 1543 N N . TYR A 1 199 ? -19.647 -2.616 30.330 1.00 72.44 199 TYR A N 1
ATOM 1544 C CA . TYR A 1 199 ? -20.104 -3.989 30.577 1.00 72.44 199 TYR A CA 1
ATOM 1545 C C . TYR A 1 199 ? -19.507 -5.062 29.645 1.00 72.44 199 TYR A C 1
ATOM 1547 O O . TYR A 1 199 ? -19.753 -6.251 29.831 1.00 72.44 199 TYR A O 1
ATOM 1555 N N . LYS A 1 200 ? -18.746 -4.672 28.618 1.00 74.50 200 LYS A N 1
ATOM 1556 C CA . LYS A 1 200 ? -18.178 -5.555 27.585 1.00 74.50 200 LYS A CA 1
ATOM 1557 C C . LYS A 1 200 ? -16.660 -5.407 27.409 1.00 74.50 200 LYS A C 1
ATOM 1559 O O . LYS A 1 200 ? -16.108 -6.079 26.541 1.00 74.50 200 LYS A O 1
ATOM 1564 N N . ILE A 1 201 ? -15.978 -4.594 28.227 1.00 68.38 201 ILE A N 1
ATOM 1565 C CA . ILE A 1 201 ? -14.535 -4.285 28.089 1.00 68.38 201 ILE A CA 1
ATOM 1566 C C . ILE A 1 201 ? -13.665 -5.553 28.085 1.00 68.38 201 ILE A C 1
ATOM 1568 O O . ILE A 1 201 ? -12.711 -5.646 27.317 1.00 68.38 201 ILE A O 1
ATOM 1572 N N . TYR A 1 202 ? -14.006 -6.542 28.913 1.00 70.12 202 TYR A N 1
ATOM 1573 C CA . TYR A 1 202 ? -13.227 -7.778 29.071 1.00 70.12 202 TYR A CA 1
ATOM 1574 C C . TYR A 1 202 ? -13.787 -8.969 28.280 1.00 70.12 202 TYR A C 1
ATOM 1576 O O . TYR A 1 202 ? -13.296 -10.093 28.407 1.00 70.12 202 TYR A O 1
ATOM 1584 N N . GLY A 1 203 ? -14.821 -8.744 27.465 1.00 72.38 203 GLY A N 1
ATOM 1585 C CA . GLY A 1 203 ? -15.435 -9.789 26.654 1.00 72.38 203 GLY A CA 1
ATOM 1586 C C . GLY A 1 203 ? -14.490 -10.284 25.559 1.00 72.38 203 GLY A C 1
ATOM 1587 O O . GLY A 1 203 ? -13.779 -9.503 24.930 1.00 72.38 203 GLY A O 1
ATOM 1588 N N . THR A 1 204 ? -14.502 -11.592 25.291 1.00 76.88 204 THR A N 1
ATOM 1589 C CA . THR A 1 204 ? -13.824 -12.125 24.102 1.00 76.88 204 THR A CA 1
ATOM 1590 C C . THR A 1 204 ? -14.775 -12.118 22.908 1.00 76.88 204 THR A C 1
ATOM 1592 O O . THR A 1 204 ? -15.952 -12.456 23.058 1.00 76.88 204 THR A O 1
ATOM 1595 N N . PRO A 1 205 ? -14.296 -11.751 21.710 1.00 80.31 205 PRO A N 1
ATOM 1596 C CA . PRO A 1 205 ? -15.112 -11.848 20.513 1.00 80.31 205 PRO A CA 1
ATOM 1597 C C . PRO A 1 205 ? -15.473 -13.312 20.233 1.00 80.31 205 PRO A C 1
ATOM 1599 O O . PRO A 1 205 ? -14.600 -14.179 20.145 1.00 80.31 205 PRO A O 1
ATOM 1602 N N . SER A 1 206 ? -16.768 -13.582 20.075 1.00 79.62 206 SER A N 1
ATOM 1603 C CA . SER A 1 206 ? -17.299 -14.905 19.724 1.00 79.62 206 SER A CA 1
ATOM 1604 C C . SER A 1 206 ? -17.743 -14.994 18.264 1.00 79.62 206 SER A C 1
ATOM 1606 O O . SER A 1 206 ? -17.601 -16.041 17.635 1.00 79.62 206 SER A O 1
ATOM 1608 N N . ASN A 1 207 ? -18.237 -13.887 17.707 1.00 85.50 207 ASN A N 1
ATOM 1609 C CA . ASN A 1 207 ? -18.893 -13.875 16.406 1.00 85.50 207 ASN A CA 1
ATOM 1610 C C . ASN A 1 207 ? -17.977 -13.366 15.291 1.00 85.50 207 ASN A C 1
ATOM 1612 O O . ASN A 1 207 ? -17.188 -12.430 15.464 1.00 85.50 207 ASN A O 1
ATOM 1616 N N . LYS A 1 208 ? -18.129 -13.976 14.113 1.00 86.50 208 LYS A N 1
ATOM 1617 C CA . LYS A 1 208 ? -17.514 -13.505 12.869 1.00 86.50 208 LYS A CA 1
ATOM 1618 C C . LYS A 1 208 ? -18.206 -12.230 12.398 1.00 86.50 208 LYS A C 1
ATOM 1620 O O . LYS A 1 208 ? -19.418 -12.086 12.541 1.00 86.50 208 LYS A O 1
ATOM 1625 N N . ILE A 1 209 ? -17.443 -11.338 11.779 1.00 85.50 209 ILE A N 1
ATOM 1626 C CA . ILE A 1 209 ? -18.005 -10.168 11.103 1.00 85.50 209 ILE A CA 1
ATOM 1627 C C . ILE A 1 209 ? -18.481 -10.615 9.721 1.00 85.50 209 ILE A C 1
ATOM 1629 O O . ILE A 1 209 ? -17.688 -11.217 8.987 1.00 85.50 209 ILE A O 1
ATOM 1633 N N . PRO A 1 210 ? -19.741 -10.350 9.342 1.00 83.81 210 PRO A N 1
ATOM 1634 C CA . PRO A 1 210 ? -20.214 -10.660 8.003 1.00 83.81 210 PRO A CA 1
ATOM 1635 C C . PRO A 1 210 ? -19.479 -9.770 6.994 1.00 83.81 210 PRO A C 1
ATOM 1637 O O . PRO A 1 210 ? -19.583 -8.546 7.036 1.00 83.81 210 PRO A O 1
ATOM 1640 N N . VAL A 1 211 ? -18.707 -10.383 6.095 1.00 83.81 211 VAL A N 1
ATOM 1641 C CA . VAL A 1 211 ? -17.996 -9.682 5.015 1.00 83.81 211 VAL A CA 1
ATOM 1642 C C . VAL A 1 211 ? -18.416 -10.298 3.692 1.00 83.81 211 VAL A C 1
ATOM 1644 O O . VAL A 1 211 ? -18.203 -11.490 3.473 1.00 83.81 211 VAL A O 1
ATOM 1647 N N . SER A 1 212 ? -18.982 -9.489 2.799 1.00 84.44 212 SER A N 1
ATOM 1648 C CA . SER A 1 212 ? -19.317 -9.934 1.451 1.00 84.44 212 SER A CA 1
ATOM 1649 C C . SER A 1 212 ? -18.063 -10.058 0.579 1.00 84.44 212 SER A C 1
ATOM 1651 O O . SER A 1 212 ? -17.045 -9.374 0.756 1.00 84.44 212 SER A O 1
ATOM 1653 N N . THR A 1 213 ? -18.115 -10.983 -0.371 1.00 87.62 213 THR A N 1
ATOM 1654 C CA . THR A 1 213 ? -17.106 -11.150 -1.416 1.00 87.62 213 THR A CA 1
ATOM 1655 C C . THR A 1 213 ? -17.650 -10.577 -2.717 1.00 87.62 213 THR A C 1
ATOM 1657 O O . THR A 1 213 ? -18.782 -10.843 -3.108 1.00 87.62 213 THR A O 1
ATOM 1660 N N . SER A 1 214 ? -16.847 -9.757 -3.393 1.00 89.12 214 SER A N 1
ATOM 1661 C CA . SER A 1 214 ? -17.202 -9.222 -4.705 1.00 89.12 214 SER A CA 1
ATOM 1662 C C . SER A 1 214 ? -16.563 -10.070 -5.796 1.00 89.12 214 SER A C 1
ATOM 1664 O O . SER A 1 214 ? -15.336 -10.092 -5.943 1.00 89.12 214 SER A O 1
ATOM 1666 N N . MET A 1 215 ? -17.398 -10.748 -6.587 1.00 89.44 215 MET A N 1
ATOM 1667 C CA . MET A 1 215 ? -16.938 -11.513 -7.748 1.00 89.44 215 MET A CA 1
ATOM 1668 C C . MET A 1 215 ? -16.303 -10.608 -8.804 1.00 89.44 215 MET A C 1
ATOM 1670 O O . MET A 1 215 ? -15.246 -10.949 -9.321 1.00 89.44 215 MET A O 1
ATOM 1674 N N . LYS A 1 216 ? -16.867 -9.414 -9.047 1.00 92.12 216 LYS A N 1
ATOM 1675 C CA . LYS A 1 216 ? -16.369 -8.467 -10.062 1.00 92.12 216 LYS A CA 1
ATOM 1676 C C . LYS A 1 216 ? -14.879 -8.160 -9.877 1.00 92.12 216 LYS A C 1
ATOM 1678 O O . LYS A 1 216 ? -14.089 -8.359 -10.791 1.00 92.12 216 LYS A O 1
ATOM 1683 N N . TYR A 1 217 ? -14.477 -7.752 -8.671 1.00 91.06 217 TYR A N 1
ATOM 1684 C CA . TYR A 1 217 ? -13.069 -7.449 -8.389 1.00 91.06 217 TYR A CA 1
ATOM 1685 C C . TYR A 1 217 ? -12.192 -8.703 -8.328 1.00 91.06 217 TYR A C 1
ATOM 1687 O O . TYR A 1 217 ? -11.010 -8.627 -8.638 1.00 91.06 217 TYR A O 1
ATOM 1695 N N . SER A 1 218 ? -12.755 -9.856 -7.957 1.00 92.94 218 SER A N 1
ATOM 1696 C CA . SER A 1 218 ? -12.010 -11.122 -7.946 1.00 92.94 218 SER A CA 1
ATOM 1697 C C . SER A 1 218 ? -11.639 -11.561 -9.363 1.00 92.94 218 SER A C 1
ATOM 1699 O O . SER A 1 218 ? -10.487 -11.907 -9.596 1.00 92.94 218 SER A O 1
ATOM 1701 N N . VAL A 1 219 ? -12.580 -11.478 -10.309 1.00 93.94 219 VAL A N 1
ATOM 1702 C CA . VAL A 1 219 ? -12.342 -11.789 -11.727 1.00 93.94 219 VAL A CA 1
ATOM 1703 C C . VAL A 1 219 ? -11.311 -10.839 -12.326 1.00 93.94 219 VAL A C 1
ATOM 1705 O O . VAL A 1 219 ? -10.391 -11.297 -12.991 1.00 93.94 219 VAL A O 1
ATOM 1708 N N . VAL A 1 220 ? -11.409 -9.536 -12.041 1.00 93.88 220 VAL A N 1
ATOM 1709 C CA . VAL A 1 220 ? -10.428 -8.550 -12.523 1.00 93.88 220 VAL A CA 1
ATOM 1710 C C . VAL A 1 220 ? -9.019 -8.866 -12.013 1.00 93.88 220 VAL A C 1
ATOM 1712 O O . VAL A 1 220 ? -8.081 -8.863 -12.803 1.00 93.88 220 VAL A O 1
ATOM 1715 N N . LEU A 1 221 ? -8.856 -9.186 -10.722 1.00 94.31 221 LEU A N 1
ATOM 1716 C CA . LEU A 1 221 ? -7.547 -9.573 -10.184 1.00 94.31 221 LEU A CA 1
ATOM 1717 C C . LEU A 1 221 ? -7.003 -10.831 -10.864 1.00 94.31 221 LEU A C 1
ATOM 1719 O O . LEU A 1 221 ? -5.849 -10.835 -11.274 1.00 94.31 221 LEU A O 1
ATOM 1723 N N . VAL A 1 222 ? -7.835 -11.864 -11.027 1.00 95.38 222 VAL A N 1
ATOM 1724 C CA . VAL A 1 222 ? -7.434 -13.115 -11.690 1.00 95.38 222 VAL A CA 1
ATOM 1725 C C . VAL A 1 222 ? -7.058 -12.876 -13.152 1.00 95.38 222 VAL A C 1
ATOM 1727 O O . VAL A 1 222 ? -6.053 -13.411 -13.606 1.00 95.38 222 VAL A O 1
ATOM 1730 N N . ALA A 1 223 ? -7.804 -12.047 -13.883 1.00 94.38 223 ALA A N 1
ATOM 1731 C CA . ALA A 1 223 ? -7.487 -11.707 -15.268 1.00 94.38 223 ALA A CA 1
ATOM 1732 C C . ALA A 1 223 ? -6.120 -11.013 -15.383 1.00 94.38 223 ALA A C 1
ATOM 1734 O O . ALA A 1 223 ? -5.309 -11.389 -16.227 1.00 94.38 223 ALA A O 1
ATOM 1735 N N . VAL A 1 224 ? -5.830 -10.054 -14.494 1.00 94.44 224 VAL A N 1
ATOM 1736 C CA . VAL A 1 224 ? -4.518 -9.387 -14.460 1.00 94.44 224 VAL A CA 1
ATOM 1737 C C . VAL A 1 224 ? -3.408 -10.362 -14.055 1.00 94.44 224 VAL A C 1
ATOM 1739 O O . VAL A 1 224 ? -2.313 -10.279 -14.604 1.00 94.44 224 VAL A O 1
ATOM 1742 N N . SER A 1 225 ? -3.683 -11.316 -13.16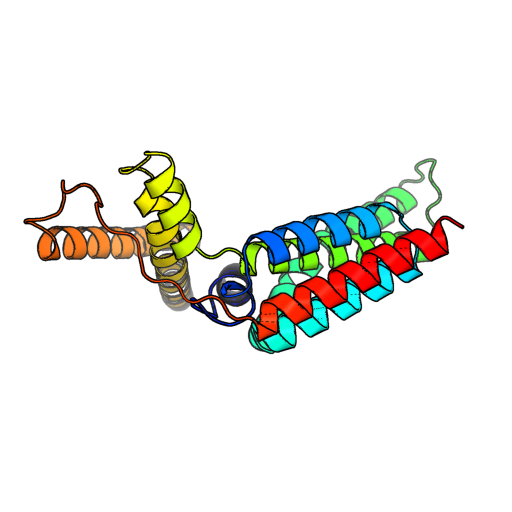2 1.00 95.44 225 SER A N 1
ATOM 1743 C CA . SER A 1 225 ? -2.737 -12.381 -12.807 1.00 95.44 225 SER A CA 1
ATOM 1744 C C . SER A 1 225 ? -2.428 -13.337 -13.951 1.00 95.44 225 SER A C 1
ATOM 1746 O O . SER A 1 225 ? -1.288 -13.746 -14.129 1.00 95.44 225 SER A O 1
ATOM 1748 N N . ILE A 1 226 ? -3.432 -13.720 -14.738 1.00 94.69 226 ILE A N 1
ATOM 1749 C CA . ILE A 1 226 ? -3.214 -14.574 -15.909 1.00 94.69 226 ILE A CA 1
ATOM 1750 C C . ILE A 1 226 ? -2.392 -13.806 -16.944 1.00 94.69 226 ILE A C 1
ATOM 1752 O O . ILE A 1 226 ? -1.412 -14.337 -17.457 1.00 94.69 226 ILE A O 1
ATOM 1756 N N . ALA A 1 227 ? -2.733 -12.539 -17.198 1.00 93.88 227 ALA A N 1
ATOM 1757 C CA . ALA A 1 227 ? -1.970 -11.686 -18.103 1.00 93.88 227 ALA A CA 1
ATOM 1758 C C . ALA A 1 227 ? -0.512 -11.509 -17.647 1.00 93.88 227 ALA A C 1
ATOM 1760 O O . ALA A 1 227 ? 0.390 -11.569 -18.480 1.00 93.88 227 ALA A O 1
ATOM 1761 N N . SER A 1 228 ? -0.257 -11.349 -16.342 1.00 92.44 228 SER A N 1
ATOM 1762 C CA . SER A 1 228 ? 1.111 -11.222 -15.832 1.00 92.44 228 SER A CA 1
ATOM 1763 C C . SER A 1 228 ? 1.919 -12.513 -15.976 1.00 92.44 228 SER A C 1
ATOM 1765 O O . SER A 1 228 ? 3.095 -12.448 -16.325 1.00 92.44 228 SER A O 1
ATOM 1767 N N . ILE A 1 229 ? 1.296 -13.677 -15.774 1.00 92.31 229 ILE A N 1
ATOM 1768 C CA . ILE A 1 229 ? 1.936 -14.985 -15.980 1.00 92.31 229 ILE A CA 1
ATOM 1769 C C . ILE A 1 229 ? 2.226 -15.228 -17.464 1.00 92.31 229 ILE A C 1
ATOM 1771 O O . ILE A 1 229 ? 3.332 -15.638 -17.802 1.00 92.31 229 ILE A O 1
ATOM 1775 N N . LEU A 1 230 ? 1.266 -14.950 -18.351 1.00 92.38 230 LEU A N 1
ATOM 1776 C CA . LEU A 1 230 ? 1.454 -15.098 -19.798 1.00 92.38 230 LEU A CA 1
ATOM 1777 C C . LEU A 1 230 ? 2.583 -14.203 -20.305 1.00 92.38 230 LEU A C 1
ATOM 1779 O O . LEU A 1 230 ? 3.425 -14.650 -21.077 1.00 92.38 230 LEU A O 1
ATOM 1783 N N . LEU A 1 231 ? 2.634 -12.958 -19.830 1.00 92.19 231 LEU A N 1
ATOM 1784 C CA . LEU A 1 231 ? 3.689 -12.021 -20.195 1.00 92.19 231 LEU A CA 1
ATOM 1785 C C . LEU A 1 231 ? 5.048 -12.470 -19.640 1.00 92.19 231 LEU A C 1
ATOM 1787 O O . LEU A 1 231 ? 6.043 -12.375 -20.348 1.00 92.19 231 LEU A O 1
ATOM 1791 N N . ALA A 1 232 ? 5.097 -13.024 -18.423 1.00 88.81 232 ALA A N 1
ATOM 1792 C CA . ALA A 1 232 ? 6.318 -13.628 -17.889 1.00 88.81 232 ALA A CA 1
ATOM 1793 C C . ALA A 1 232 ? 6.783 -14.828 -18.733 1.00 88.81 232 ALA A C 1
ATOM 1795 O O . ALA A 1 232 ? 7.975 -14.954 -18.999 1.00 88.81 232 ALA A O 1
ATOM 1796 N N . TYR A 1 233 ? 5.855 -15.681 -19.178 1.00 88.00 233 TYR A N 1
ATOM 1797 C CA . TYR A 1 233 ? 6.160 -16.842 -20.015 1.00 88.00 233 TYR A CA 1
ATOM 1798 C C . TYR A 1 233 ? 6.666 -16.435 -21.404 1.00 88.00 233 TYR A C 1
ATOM 1800 O O . TYR A 1 233 ? 7.712 -16.917 -21.818 1.00 88.00 233 TYR A O 1
ATOM 1808 N N . CYS A 1 234 ? 5.996 -15.492 -22.077 1.00 87.06 234 CYS A N 1
ATOM 1809 C CA . CYS A 1 234 ? 6.418 -14.974 -23.387 1.00 87.06 234 CYS A CA 1
ATOM 1810 C C . CYS A 1 234 ? 7.807 -14.333 -23.386 1.00 87.06 234 CYS A C 1
ATOM 1812 O O . CYS A 1 234 ? 8.413 -14.219 -24.441 1.00 87.06 234 CYS A O 1
ATOM 1814 N N . ILE A 1 235 ? 8.275 -13.842 -22.240 1.00 83.75 235 ILE A N 1
ATOM 1815 C CA . ILE A 1 235 ? 9.613 -13.260 -22.125 1.00 83.75 235 ILE A CA 1
ATOM 1816 C C . ILE A 1 235 ? 10.669 -14.334 -21.817 1.00 83.75 235 ILE A C 1
ATOM 1818 O O . ILE A 1 235 ? 11.846 -14.141 -22.112 1.00 83.75 235 ILE A O 1
ATOM 1822 N N . ALA A 1 236 ? 10.266 -15.446 -21.199 1.00 74.12 236 ALA A N 1
ATOM 1823 C CA . ALA A 1 236 ? 11.158 -16.554 -20.872 1.00 74.12 236 ALA A CA 1
ATOM 1824 C C . ALA A 1 236 ? 11.448 -17.474 -22.074 1.00 74.12 236 ALA A C 1
ATOM 1826 O O . ALA A 1 236 ? 12.459 -18.175 -22.054 1.00 74.12 236 ALA A O 1
ATOM 1827 N N . THR A 1 237 ? 10.558 -17.493 -23.071 1.00 65.00 237 THR A N 1
ATOM 1828 C CA . THR A 1 237 ? 10.708 -18.196 -24.358 1.00 65.00 237 THR A CA 1
ATOM 1829 C C . THR A 1 237 ? 11.368 -17.313 -25.401 1.00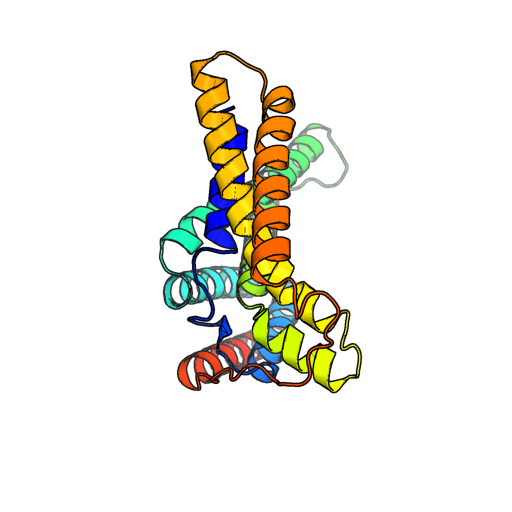 65.00 237 THR A C 1
ATOM 1831 O O . THR A 1 237 ? 12.284 -17.809 -26.090 1.00 65.00 237 THR A O 1
#

Secondary structure (DSSP, 8-state):
-HHHHHHHHHHHHHHTSSSS-GGGGS-HHHHHHHHHHHHHHHHT--HHHHHHHHHHHHHHHHHHH-HHHHHHHHHHHHHHHHHHHHHHHHHHHTT-S----HHHHHHHHHHHHHHHHHHHHHHHH--HHHHHHHHHHTT-TTGGGHHHHHHHHHHHHHHHHHHHHHHHHHTT--HHHHHHHHHHHHHHHHHHHHHHTGGGTTPPP-SPPP----HHHHHHHHHHHHHHHHHHHHHH-

pLDDT: mean 87.12, std 7.03, range [57.22, 95.75]

Radius of gyration: 21.48 Å; chains: 1; bounding box: 54×49×55 Å